Protein AF-A0A354IEV2-F1 (afdb_monomer_lite)

Secondary structure (DSSP, 8-state):
--EEEEEEETTEEEEEEESS-HHHHHHHHHHHHHHHHHHHTTT--HHHHHHHHHHHHHHHHHHHHHHHHHHHHHHHHHHHHHHHHHHHHHHHHHHHHHHHHHHHHHHHHHHHHHHHHHHHHHHHHHHHHHHHHHHHHHHHHHHHHHHHHHHHHHHHHHHHHHHHHHHHHHHHHHHHHHHHHHHHHHHHHHHHHHHHHHHHHHHHHHHHHHHHHHHHHHHHHHHHHHHHHHHHHS--

Sequence (236 aa):
MKNRVEVVIAGNRFTMTGEQDEEYMTKIAALVDNRVSKIRENGVNMLQAITLTACDMADNYVQAVQGAENLRTQISGYLSENKDLTQELADAREEIESLENNAASRADEIAQLDRFKDRISELEAQVEAGEKSKERITELEGRLGETQKRLQSAQGEAEARTRRVSELEQQLGQADARHRSDLEQAERTEREVRELRERVADNEKMGRRIEELEKELASTERQLNEVRSRLSRLLK

Radius of gyration: 89.44 Å; chains: 1; bounding box: 145×38×246 Å

Foldseek 3Di:
DWDWEWEAALNDIDIDTGPDDRVVVNVVRVVRRVQLVVQCVVVDDSVVSNVVSVVVVVVVVVVVVVVVVVVVVVVVVVVVVVVVVVVVVVVVVVVVVVVVVVVVVVVVVVVVVVVVVVVVVVVVVVVVVVVVVVVVVVVVVVVVVVVVVVVVVVVVVVVVVVVVVVVVVVVVVVVVVVVVVVVVVVVVVVVVVVVVVVVVVVVVVVVVVVVVVVVVVVVVVVVVVVVVVVVVVVPD

Structure (mmCIF, N/CA/C/O backbone):
data_AF-A0A354IEV2-F1
#
_entry.id   AF-A0A354IEV2-F1
#
loop_
_atom_site.group_PDB
_atom_site.id
_atom_site.type_symbol
_atom_site.label_atom_id
_atom_site.label_alt_id
_atom_site.label_comp_id
_atom_site.label_asym_id
_atom_site.label_entity_id
_atom_site.label_seq_id
_atom_site.pdbx_PDB_ins_code
_atom_site.Cartn_x
_atom_site.Cartn_y
_atom_site.Cartn_z
_atom_site.occupancy
_atom_site.B_iso_or_equiv
_atom_site.auth_seq_id
_atom_site.auth_comp_id
_atom_site.auth_asym_id
_atom_site.auth_atom_id
_atom_site.pdbx_PDB_model_num
ATOM 1 N N . MET A 1 1 ? -51.128 15.285 60.163 1.00 63.22 1 MET A N 1
ATOM 2 C CA . MET A 1 1 ? -52.153 14.978 61.188 1.00 63.22 1 MET A CA 1
ATOM 3 C C . MET A 1 1 ? -51.801 13.631 61.790 1.00 63.22 1 MET A C 1
ATOM 5 O O . MET A 1 1 ? -51.377 12.773 61.032 1.00 63.22 1 MET A O 1
ATOM 9 N N . LYS A 1 2 ? -51.916 13.458 63.112 1.00 74.88 2 LYS A N 1
ATOM 10 C CA . LYS A 1 2 ? -51.710 12.144 63.736 1.00 74.88 2 LYS A CA 1
ATOM 11 C C . LYS A 1 2 ? -53.021 11.366 63.699 1.00 74.88 2 LYS A C 1
ATOM 13 O O . LYS A 1 2 ? -54.023 11.847 64.227 1.00 74.88 2 LYS A O 1
ATOM 18 N N . ASN A 1 3 ? -52.996 10.191 63.092 1.00 86.31 3 ASN A N 1
ATOM 19 C CA . ASN A 1 3 ? -54.094 9.241 63.107 1.00 86.31 3 ASN A CA 1
ATOM 20 C C . ASN A 1 3 ? -54.262 8.685 64.522 1.00 86.31 3 ASN A C 1
ATOM 22 O O . ASN A 1 3 ? -53.283 8.508 65.252 1.00 86.31 3 ASN A O 1
ATOM 26 N N . ARG A 1 4 ? -55.512 8.446 64.923 1.00 90.56 4 ARG A N 1
ATOM 27 C CA . ARG A 1 4 ? -55.877 7.830 66.203 1.00 90.56 4 ARG A CA 1
ATOM 28 C C . ARG A 1 4 ? -56.689 6.587 65.892 1.00 90.56 4 ARG A C 1
ATOM 30 O O . ARG A 1 4 ? -57.732 6.709 65.263 1.00 90.56 4 ARG A O 1
ATOM 37 N N . VAL A 1 5 ? -56.211 5.430 66.325 1.00 93.19 5 VAL A N 1
ATOM 38 C CA . VAL A 1 5 ? -56.831 4.138 66.013 1.00 93.19 5 VAL A CA 1
ATOM 39 C C . VAL A 1 5 ? -56.981 3.342 67.296 1.00 93.19 5 VAL A C 1
ATOM 41 O O . VAL A 1 5 ? -56.041 3.238 68.087 1.00 93.19 5 VAL A O 1
ATOM 44 N N . GLU A 1 6 ? -58.177 2.812 67.525 1.00 93.44 6 GLU A N 1
ATOM 45 C CA . GLU A 1 6 ? -58.435 1.895 68.629 1.00 93.44 6 GLU A CA 1
ATOM 46 C C . GLU A 1 6 ? -58.088 0.470 68.208 1.00 93.44 6 GLU A C 1
ATOM 48 O O . GLU A 1 6 ? -58.566 -0.028 67.194 1.00 93.44 6 GLU A O 1
ATOM 53 N N . VAL A 1 7 ? -57.258 -0.194 69.004 1.00 93.50 7 VAL A N 1
ATOM 54 C CA . VAL A 1 7 ? -56.788 -1.555 68.747 1.00 93.50 7 VAL A CA 1
ATOM 55 C C . VAL A 1 7 ? -56.940 -2.409 69.997 1.00 93.50 7 VAL A C 1
ATOM 57 O O . VAL A 1 7 ? -56.972 -1.900 71.119 1.00 93.50 7 VAL A O 1
ATOM 60 N N . VAL A 1 8 ? -57.017 -3.725 69.817 1.00 91.44 8 VAL A N 1
ATOM 61 C CA . VAL A 1 8 ? -57.049 -4.692 70.919 1.00 91.44 8 VAL A CA 1
ATOM 62 C C . VAL A 1 8 ? -55.740 -5.468 70.912 1.00 91.44 8 VAL A C 1
ATOM 64 O O . VAL A 1 8 ? -55.392 -6.065 69.899 1.00 91.44 8 VAL A O 1
ATOM 67 N N . ILE A 1 9 ? -55.020 -5.454 72.034 1.00 91.81 9 ILE A N 1
ATOM 68 C CA . ILE A 1 9 ? -53.779 -6.211 72.214 1.00 91.81 9 ILE A CA 1
ATOM 69 C C . ILE A 1 9 ? -53.887 -7.014 73.505 1.00 91.81 9 ILE A C 1
ATOM 71 O O . ILE A 1 9 ? -54.100 -6.477 74.594 1.00 91.81 9 ILE A O 1
ATOM 75 N N . ALA A 1 10 ? -53.754 -8.325 73.365 1.00 87.88 10 ALA A N 1
ATOM 76 C CA . ALA A 1 10 ? -53.824 -9.332 74.404 1.00 87.88 10 ALA A CA 1
ATOM 77 C C . ALA A 1 10 ? -55.066 -9.189 75.304 1.00 87.88 10 ALA A C 1
ATOM 79 O O . ALA A 1 10 ? -54.991 -9.354 76.521 1.00 87.88 10 ALA A O 1
ATOM 80 N N . GLY A 1 11 ? -56.208 -8.874 74.682 1.00 86.12 11 GLY A N 1
ATOM 81 C CA . GLY A 1 11 ? -57.510 -8.700 75.334 1.00 86.12 11 GLY A CA 1
ATOM 82 C C . GLY A 1 11 ? -57.793 -7.297 75.884 1.00 86.12 11 GLY A C 1
ATOM 83 O O . GLY A 1 11 ? -58.914 -7.042 76.315 1.00 86.12 11 GLY A O 1
ATOM 84 N N . ASN A 1 12 ? -56.829 -6.372 75.834 1.00 89.94 12 ASN A N 1
ATOM 85 C CA . ASN A 1 12 ? -56.989 -5.001 76.324 1.00 89.94 12 ASN A CA 1
ATOM 86 C C . ASN A 1 12 ? -57.121 -4.007 75.163 1.00 89.94 12 ASN A C 1
ATOM 88 O O . ASN A 1 12 ? -56.420 -4.127 74.159 1.00 89.94 12 ASN A O 1
ATOM 92 N N . ARG A 1 13 ? -58.005 -3.010 75.304 1.00 92.94 13 ARG A N 1
ATOM 93 C CA . ARG A 1 13 ? -58.150 -1.922 74.323 1.00 92.94 13 ARG A CA 1
ATOM 94 C C . ARG A 1 13 ? -57.091 -0.849 74.550 1.00 92.94 13 ARG A C 1
ATOM 96 O O . ARG A 1 13 ? -56.925 -0.371 75.670 1.00 92.94 13 ARG A O 1
ATOM 103 N N . PHE A 1 14 ? -56.443 -0.435 73.471 1.00 92.75 14 PHE A N 1
ATOM 104 C CA . PHE A 1 14 ? -55.478 0.655 73.436 1.00 92.75 14 PHE A CA 1
ATOM 105 C C . PHE A 1 14 ? -55.845 1.641 72.331 1.00 92.75 14 PHE A C 1
ATOM 107 O O . PHE A 1 14 ? -56.382 1.257 71.296 1.00 92.75 14 PHE A O 1
ATOM 114 N N . THR A 1 15 ? -55.505 2.913 72.525 1.00 93.38 15 THR A N 1
ATOM 115 C CA . THR A 1 15 ? -55.557 3.917 71.458 1.00 93.38 15 THR A CA 1
ATOM 116 C C . THR A 1 15 ? -54.136 4.181 70.979 1.00 93.38 15 THR A C 1
ATOM 118 O O . THR A 1 15 ? -53.338 4.775 71.705 1.00 93.38 15 THR A O 1
ATOM 121 N N . MET A 1 16 ? -53.812 3.749 69.762 1.00 91.19 16 MET A N 1
ATOM 122 C CA . MET A 1 16 ? -52.548 4.076 69.108 1.00 91.19 16 MET A CA 1
ATOM 123 C C . MET A 1 16 ? -52.659 5.428 68.408 1.00 91.19 16 MET A C 1
ATOM 125 O O . MET A 1 16 ? -53.678 5.746 67.793 1.00 91.19 16 MET A O 1
ATOM 129 N N . THR A 1 17 ? -51.600 6.233 68.506 1.00 92.19 17 THR A N 1
ATOM 130 C CA . THR A 1 17 ? -51.512 7.526 67.822 1.00 92.19 17 THR A CA 1
ATOM 131 C C . THR A 1 17 ? -50.217 7.617 67.031 1.00 92.19 17 THR A C 1
ATOM 133 O O . THR A 1 17 ? -49.145 7.492 67.623 1.00 92.19 17 THR A O 1
ATOM 136 N N . GLY A 1 18 ? -50.302 7.876 65.729 1.00 89.56 18 GLY A N 1
ATOM 137 C CA . GLY A 1 18 ? -49.148 7.844 64.829 1.00 89.56 18 GLY A CA 1
ATOM 138 C C . GLY A 1 18 ? -49.380 8.637 63.550 1.00 89.56 18 GLY A C 1
ATOM 139 O O . GLY A 1 18 ? -50.458 9.182 63.338 1.00 89.56 18 GLY A O 1
ATOM 140 N N . GLU A 1 19 ? -48.351 8.754 62.717 1.00 91.81 19 GLU A N 1
ATOM 141 C CA . GLU A 1 19 ? -48.452 9.421 61.406 1.00 91.81 19 GLU A CA 1
ATOM 142 C C . GLU A 1 19 ? -48.838 8.446 60.290 1.00 91.81 19 GLU A C 1
ATOM 144 O O . GLU A 1 19 ? -49.266 8.863 59.218 1.00 91.81 19 GLU A O 1
ATOM 149 N N . GLN A 1 20 ? -48.707 7.149 60.560 1.00 91.75 20 GLN A N 1
ATOM 150 C CA . GLN A 1 20 ? -49.051 6.064 59.656 1.00 91.75 20 GLN A CA 1
ATOM 151 C C . GLN A 1 20 ? -50.565 5.891 59.561 1.00 91.75 20 GLN A C 1
ATOM 153 O O . GLN A 1 20 ? -51.306 6.277 60.469 1.00 91.75 20 GLN A O 1
ATOM 158 N N . ASP A 1 21 ? -51.023 5.312 58.458 1.00 92.38 21 ASP A N 1
ATOM 159 C CA . ASP A 1 21 ? -52.435 5.019 58.236 1.00 92.38 21 ASP A CA 1
ATOM 160 C C . ASP A 1 21 ? -52.995 3.967 59.209 1.00 92.38 21 ASP A C 1
ATOM 162 O O . ASP A 1 21 ? -52.281 3.291 59.959 1.00 92.38 21 ASP A O 1
ATOM 166 N N . GLU A 1 22 ? -54.323 3.880 59.229 1.00 90.94 22 GLU A N 1
ATOM 167 C CA . GLU A 1 22 ? -55.046 2.968 60.107 1.00 90.94 22 GLU A CA 1
ATOM 168 C C . GLU A 1 22 ? -54.761 1.498 59.793 1.00 90.94 22 GLU A C 1
ATOM 170 O O . GLU A 1 22 ? -54.643 0.696 60.721 1.00 90.94 22 GLU A O 1
ATOM 175 N N . GLU A 1 23 ? -54.577 1.146 58.519 1.00 92.75 23 GLU A N 1
ATOM 176 C CA . GLU A 1 23 ? -54.289 -0.224 58.092 1.00 92.75 23 GLU A CA 1
ATOM 177 C C . GLU A 1 23 ? -52.944 -0.704 58.651 1.00 92.75 23 GLU A C 1
ATOM 179 O O . GLU A 1 23 ? -52.866 -1.760 59.284 1.00 92.75 23 GLU A O 1
ATOM 184 N N . TYR A 1 24 ? -51.892 0.102 58.502 1.00 93.94 24 TYR A N 1
ATOM 185 C CA . TYR A 1 24 ? -50.571 -0.160 59.054 1.00 93.94 24 TYR A CA 1
ATOM 186 C C . TYR A 1 24 ? -50.612 -0.255 60.579 1.00 93.94 24 TYR A C 1
ATOM 188 O O . TYR A 1 24 ? -50.098 -1.218 61.152 1.00 93.94 24 TYR A O 1
ATOM 196 N N . MET A 1 25 ? -51.234 0.714 61.258 1.00 92.44 25 MET A N 1
ATOM 197 C CA . MET A 1 25 ? -51.288 0.712 62.724 1.00 92.44 25 MET A CA 1
ATOM 198 C C . MET A 1 25 ? -52.072 -0.490 63.269 1.00 92.44 25 MET A C 1
ATOM 200 O O . MET A 1 25 ? -51.627 -1.126 64.228 1.00 92.44 25 MET A O 1
ATOM 204 N N . THR A 1 26 ? -53.173 -0.867 62.615 1.00 93.12 26 THR A N 1
ATOM 205 C CA . THR A 1 26 ? -53.954 -2.069 62.949 1.00 93.12 26 THR A CA 1
ATOM 206 C C . THR A 1 26 ? -53.141 -3.339 62.715 1.00 93.12 26 THR A C 1
ATOM 208 O O . THR A 1 26 ? -53.136 -4.240 63.555 1.00 93.12 26 THR A O 1
ATOM 211 N N . LYS A 1 27 ? -52.382 -3.403 61.616 1.00 94.94 27 LYS A N 1
ATOM 212 C CA . LYS A 1 27 ? -51.494 -4.528 61.300 1.00 94.94 27 LYS A CA 1
ATOM 213 C C . LYS A 1 27 ? -50.386 -4.702 62.339 1.00 94.94 27 LYS A C 1
ATOM 215 O O . LYS A 1 27 ? -50.102 -5.831 62.733 1.00 94.94 27 LYS A O 1
ATOM 220 N N . ILE A 1 28 ? -49.782 -3.611 62.815 1.00 93.19 28 ILE A N 1
ATOM 221 C CA . ILE A 1 28 ? -48.776 -3.658 63.886 1.00 93.19 28 ILE A CA 1
ATOM 222 C C . ILE A 1 28 ? -49.399 -4.141 65.197 1.00 93.19 28 ILE A C 1
ATOM 224 O O . ILE A 1 28 ? -48.835 -5.020 65.848 1.00 93.19 28 ILE A O 1
ATOM 228 N N . ALA A 1 29 ? -50.576 -3.633 65.568 1.00 93.38 29 ALA A N 1
ATOM 229 C CA . ALA A 1 29 ? -51.269 -4.095 66.766 1.00 93.38 29 ALA A CA 1
ATOM 230 C C . ALA A 1 29 ? -51.609 -5.592 66.692 1.00 93.38 29 ALA A C 1
ATOM 232 O O . ALA A 1 29 ? -51.336 -6.330 67.637 1.00 93.38 29 ALA A O 1
ATOM 233 N N . ALA A 1 30 ? -52.112 -6.056 65.545 1.00 94.31 30 ALA A N 1
ATOM 234 C CA . ALA A 1 30 ? -52.393 -7.467 65.299 1.00 94.31 30 ALA A CA 1
ATOM 235 C C . ALA A 1 30 ? -51.122 -8.334 65.332 1.00 94.31 30 ALA A C 1
ATOM 237 O O . ALA A 1 30 ? -51.163 -9.468 65.808 1.00 94.31 30 ALA A O 1
ATOM 238 N N . LEU A 1 31 ? -49.980 -7.829 64.851 1.00 94.38 31 LEU A N 1
ATOM 239 C CA . LEU A 1 31 ? -48.698 -8.532 64.934 1.00 94.38 31 LEU A CA 1
ATOM 240 C C . LEU A 1 31 ? -48.291 -8.764 66.395 1.00 94.38 31 LEU A C 1
ATOM 242 O O . LEU A 1 31 ? -47.950 -9.891 66.759 1.00 94.38 31 LEU A O 1
ATOM 246 N N . VAL A 1 32 ? -48.358 -7.717 67.224 1.00 94.25 32 VAL A N 1
ATOM 247 C CA . VAL A 1 32 ? -48.035 -7.794 68.657 1.00 94.25 32 VAL A CA 1
ATOM 248 C C . VAL A 1 32 ? -49.009 -8.728 69.374 1.00 94.25 32 VAL A C 1
ATOM 250 O O . VAL A 1 32 ? -48.573 -9.615 70.104 1.00 94.25 32 VAL A O 1
ATOM 253 N N . ASP A 1 33 ? -50.314 -8.587 69.129 1.00 94.56 33 ASP A N 1
ATOM 254 C CA . ASP A 1 33 ? -51.358 -9.423 69.733 1.00 94.56 33 ASP A CA 1
ATOM 255 C C . ASP A 1 33 ? -51.163 -10.918 69.437 1.00 94.56 33 ASP A C 1
ATOM 257 O O . ASP A 1 33 ? -51.174 -11.749 70.351 1.00 94.56 33 ASP A O 1
ATOM 261 N N . ASN A 1 34 ? -50.887 -11.259 68.174 1.00 94.44 34 ASN A N 1
ATOM 262 C CA . ASN A 1 34 ? -50.599 -12.633 67.767 1.00 94.44 34 ASN A CA 1
ATOM 263 C C . ASN A 1 34 ? -49.343 -13.186 68.453 1.00 94.44 34 ASN A C 1
ATOM 265 O O . ASN A 1 34 ? -49.319 -14.349 68.854 1.00 94.44 34 ASN A O 1
ATOM 269 N N . ARG A 1 35 ? -48.287 -12.375 68.590 1.00 93.69 35 ARG A N 1
ATOM 270 C CA . ARG A 1 35 ? -47.021 -12.799 69.208 1.00 93.69 35 ARG A CA 1
ATOM 271 C C . ARG A 1 35 ? -47.190 -13.045 70.712 1.00 93.69 35 ARG A C 1
ATOM 273 O O . ARG A 1 35 ? -46.788 -14.101 71.199 1.00 93.69 35 ARG A O 1
ATOM 280 N N . VAL A 1 36 ? -47.869 -12.131 71.414 1.00 94.50 36 VAL A N 1
ATOM 281 C CA . VAL A 1 36 ? -48.192 -12.278 72.844 1.00 94.50 36 VAL A CA 1
ATOM 282 C C . VAL A 1 36 ? -49.073 -13.504 73.073 1.00 94.50 36 VAL A C 1
ATOM 284 O O . VAL A 1 36 ? -48.809 -14.284 73.988 1.00 94.50 36 VAL A O 1
ATOM 287 N N . SER A 1 37 ? -50.097 -13.706 72.237 1.00 92.62 37 SER A N 1
ATOM 288 C CA . SER A 1 37 ? -51.009 -14.847 72.356 1.00 92.62 37 SER A CA 1
ATOM 289 C C . SER A 1 37 ? -50.289 -16.184 72.152 1.00 92.62 37 SER A C 1
ATOM 291 O O . SER A 1 37 ? -50.433 -17.064 72.997 1.00 92.62 37 SER A O 1
ATOM 293 N N . LYS A 1 38 ? -49.423 -16.300 71.133 1.00 93.12 38 LYS A N 1
ATOM 294 C CA . LYS A 1 38 ? -48.593 -17.498 70.896 1.00 93.12 38 LYS A CA 1
ATOM 295 C C . LYS A 1 38 ? -47.644 -17.811 72.048 1.00 93.12 38 LYS A C 1
ATOM 297 O O . LYS A 1 38 ? -47.481 -18.964 72.424 1.00 93.12 38 LYS A O 1
ATOM 302 N N . ILE A 1 39 ? -46.999 -16.799 72.628 1.00 93.69 39 ILE A N 1
ATOM 303 C CA . ILE A 1 39 ? -46.101 -17.028 73.767 1.00 93.69 39 ILE A CA 1
ATOM 304 C C . ILE A 1 39 ? -46.900 -17.502 74.988 1.00 93.69 39 ILE A C 1
ATOM 306 O O . ILE A 1 39 ? -46.456 -18.408 75.694 1.00 93.69 39 ILE A O 1
ATOM 310 N N . ARG A 1 40 ? -48.097 -16.944 75.204 1.00 91.81 40 ARG A N 1
ATOM 311 C CA . ARG A 1 40 ? -48.991 -17.294 76.317 1.00 91.81 40 ARG A CA 1
ATOM 312 C C . ARG A 1 40 ? -49.529 -18.728 76.244 1.00 91.81 40 ARG A C 1
ATOM 314 O O . ARG A 1 40 ? -49.798 -19.307 77.294 1.00 91.81 40 ARG A O 1
ATOM 321 N N . GLU A 1 41 ? -49.631 -19.326 75.055 1.00 91.81 41 GLU A N 1
ATOM 322 C CA . GLU A 1 41 ? -49.981 -20.750 74.883 1.00 91.81 41 GLU A CA 1
ATOM 323 C C . GLU A 1 41 ? -49.001 -21.692 75.607 1.00 91.81 41 GLU A C 1
ATOM 325 O O . GLU A 1 41 ? -49.392 -22.778 76.026 1.00 91.81 41 GLU A O 1
ATOM 330 N N . ASN A 1 42 ? -47.766 -21.247 75.867 1.00 89.94 42 ASN A N 1
ATOM 331 C CA . ASN A 1 42 ? -46.767 -22.005 76.629 1.00 89.94 42 ASN A CA 1
ATOM 332 C C . ASN A 1 42 ? -46.957 -21.933 78.160 1.00 89.94 42 ASN A C 1
ATOM 334 O O . ASN A 1 42 ? -46.077 -22.351 78.910 1.00 89.94 42 ASN A O 1
ATOM 338 N N . GLY A 1 43 ? -48.071 -21.374 78.647 1.00 88.06 43 GLY A N 1
ATOM 339 C CA . GLY A 1 43 ? -48.409 -21.335 80.076 1.00 88.06 43 GLY A CA 1
ATOM 340 C C . GLY A 1 43 ? -47.668 -20.271 80.898 1.00 88.06 43 GLY A C 1
ATOM 341 O O . GLY A 1 43 ? -47.758 -20.277 82.125 1.00 88.06 43 GLY A O 1
ATOM 342 N N . VAL A 1 44 ? -46.950 -19.346 80.253 1.00 92.44 44 VAL A N 1
ATOM 343 C CA . VAL A 1 44 ? -46.316 -18.196 80.921 1.00 92.44 44 VAL A CA 1
ATOM 344 C C . VAL A 1 44 ? -47.338 -17.128 81.303 1.00 92.44 44 VAL A C 1
ATOM 346 O O . VAL A 1 44 ? -48.358 -16.936 80.636 1.00 92.44 44 VAL A O 1
ATOM 349 N N . ASN A 1 45 ? -47.056 -16.396 82.384 1.00 93.31 45 ASN A N 1
ATOM 350 C CA . ASN A 1 45 ? -47.937 -15.314 82.815 1.00 93.31 45 ASN A CA 1
ATOM 351 C C . ASN A 1 45 ? -47.895 -14.122 81.837 1.00 93.31 45 ASN A C 1
ATOM 353 O O . ASN A 1 45 ? -46.981 -13.982 81.026 1.00 93.31 45 ASN A O 1
ATOM 357 N N . MET A 1 46 ? -48.894 -13.240 81.922 1.00 90.88 46 MET A N 1
ATOM 358 C CA . MET A 1 46 ? -49.058 -12.120 80.986 1.00 90.88 46 MET A CA 1
ATOM 359 C C . MET A 1 46 ? -47.839 -11.186 80.932 1.00 90.88 46 MET A C 1
ATOM 361 O O . MET A 1 46 ? -47.441 -10.759 79.850 1.00 90.88 46 MET A O 1
ATOM 365 N N . LEU A 1 47 ? -47.227 -10.888 82.083 1.00 91.75 47 LEU A N 1
ATOM 366 C CA . LEU A 1 47 ? -46.042 -10.033 82.147 1.00 91.75 47 LEU A CA 1
ATOM 367 C C . LEU A 1 47 ? -44.862 -10.689 81.419 1.00 91.75 47 LEU A C 1
ATOM 369 O O . LEU A 1 47 ? -44.245 -10.058 80.568 1.00 91.75 47 LEU A O 1
ATOM 373 N N . GLN A 1 48 ? -44.606 -11.971 81.688 1.00 92.94 48 GLN A N 1
ATOM 374 C CA . GLN A 1 48 ? -43.578 -12.758 81.005 1.00 92.94 48 GLN A CA 1
ATOM 375 C C . GLN A 1 48 ? -43.839 -12.849 79.497 1.00 92.94 48 GLN A C 1
ATOM 377 O O . GLN A 1 48 ? -42.906 -12.696 78.715 1.00 92.94 48 GLN A O 1
ATOM 382 N N . ALA A 1 49 ? -45.094 -13.041 79.075 1.00 93.19 49 ALA A N 1
ATOM 383 C CA . ALA A 1 49 ? -45.457 -13.108 77.662 1.00 93.19 49 ALA A CA 1
ATOM 384 C C . ALA A 1 49 ? -45.188 -11.785 76.925 1.00 93.19 49 ALA A C 1
ATOM 386 O O . ALA A 1 49 ? -44.637 -11.795 75.823 1.00 93.19 49 ALA A O 1
ATOM 387 N N . ILE A 1 50 ? -45.514 -10.645 77.545 1.00 92.12 50 ILE A N 1
ATOM 388 C CA . ILE A 1 50 ? -45.201 -9.315 77.002 1.00 92.12 50 ILE A CA 1
ATOM 389 C C . ILE A 1 50 ? -43.684 -9.097 76.950 1.00 92.12 50 ILE A C 1
ATOM 391 O O . ILE A 1 50 ? -43.177 -8.658 75.921 1.00 92.12 50 ILE A O 1
ATOM 395 N N . THR A 1 51 ? -42.945 -9.425 78.017 1.00 94.38 51 THR A N 1
ATOM 396 C CA . THR A 1 51 ? -41.481 -9.263 78.049 1.00 94.38 51 THR A CA 1
ATOM 397 C C . THR A 1 51 ? -40.794 -10.112 76.981 1.00 94.38 51 THR A C 1
ATOM 399 O O . THR A 1 51 ? -39.957 -9.597 76.247 1.00 94.38 51 THR A O 1
ATOM 402 N N . LEU A 1 52 ? -41.184 -11.380 76.829 1.00 93.81 52 LEU A N 1
ATOM 403 C CA . LEU A 1 52 ? -40.648 -12.260 75.787 1.00 93.81 52 LEU A CA 1
ATOM 404 C C . LEU A 1 52 ? -41.020 -11.778 74.381 1.00 93.81 52 LEU A C 1
ATOM 406 O O . LEU A 1 52 ? -40.182 -11.833 73.486 1.00 93.81 52 LEU A O 1
ATOM 410 N N . THR A 1 53 ? -42.233 -11.248 74.193 1.00 94.75 53 THR A N 1
ATOM 411 C CA . THR A 1 53 ? -42.633 -10.627 72.921 1.00 94.75 53 THR A CA 1
ATOM 412 C C . THR A 1 53 ? -41.757 -9.421 72.599 1.00 94.75 53 THR A C 1
ATOM 414 O O . THR A 1 53 ? -41.296 -9.284 71.471 1.00 94.75 53 THR A O 1
ATOM 417 N N . ALA A 1 54 ? -41.490 -8.559 73.582 1.00 95.06 54 ALA A N 1
ATOM 418 C CA . ALA A 1 54 ? -40.615 -7.407 73.400 1.00 95.06 54 ALA A CA 1
ATOM 419 C C . ALA A 1 54 ? -39.180 -7.834 73.047 1.00 95.06 54 ALA A C 1
ATOM 421 O O . ALA A 1 54 ? -38.586 -7.256 72.140 1.00 95.06 54 ALA A O 1
ATOM 422 N N . CYS A 1 55 ? -38.643 -8.866 73.710 1.00 95.12 55 CYS A N 1
ATOM 423 C CA . CYS A 1 55 ? -37.327 -9.427 73.392 1.00 95.12 55 CYS A CA 1
ATOM 424 C C . CYS A 1 55 ? -37.267 -9.999 71.969 1.00 95.12 55 CYS A C 1
ATOM 426 O O . CYS A 1 55 ? -36.329 -9.702 71.239 1.00 95.12 55 CYS A O 1
ATOM 428 N N . ASP A 1 56 ? -38.272 -10.771 71.557 1.00 94.38 56 ASP A N 1
ATOM 429 C CA . ASP A 1 56 ? -38.346 -11.345 70.210 1.00 94.38 56 ASP A CA 1
ATOM 430 C C . ASP A 1 56 ? -38.503 -10.262 69.126 1.00 94.38 56 ASP A C 1
ATOM 432 O O . ASP A 1 56 ? -37.847 -10.313 68.088 1.00 94.38 56 ASP A O 1
ATOM 436 N N . MET A 1 57 ? -39.312 -9.226 69.361 1.00 93.94 57 MET A N 1
ATOM 437 C CA . MET A 1 57 ? -39.413 -8.094 68.434 1.00 93.94 57 MET A CA 1
ATOM 438 C C . MET A 1 57 ? -38.107 -7.296 68.345 1.00 93.94 57 MET A C 1
ATOM 440 O O . MET A 1 57 ? -37.746 -6.850 67.256 1.00 93.94 57 MET A O 1
ATOM 444 N N . ALA A 1 58 ? -37.392 -7.131 69.462 1.00 96.06 58 ALA A N 1
ATOM 445 C CA . ALA A 1 58 ? -36.081 -6.491 69.476 1.00 96.06 58 ALA A CA 1
ATOM 446 C C . ALA A 1 58 ? -35.035 -7.319 68.712 1.00 96.06 58 ALA A C 1
ATOM 448 O O . ALA A 1 58 ? -34.283 -6.750 67.927 1.00 96.06 58 ALA A O 1
ATOM 449 N N . ASP A 1 59 ? -35.022 -8.644 68.878 1.00 96.44 59 ASP A N 1
ATOM 450 C CA . ASP A 1 59 ? -34.136 -9.544 68.129 1.00 96.44 59 ASP A CA 1
ATOM 451 C C . ASP A 1 59 ? -34.416 -9.483 66.619 1.00 96.44 59 ASP A C 1
ATOM 453 O O . ASP A 1 59 ? -33.511 -9.221 65.828 1.00 96.44 59 ASP A O 1
ATOM 457 N N . ASN A 1 60 ? -35.689 -9.581 66.214 1.00 95.56 60 ASN A N 1
ATOM 458 C CA . ASN A 1 60 ? -36.093 -9.430 64.811 1.00 95.56 60 ASN A CA 1
ATOM 459 C C . ASN A 1 60 ? -35.672 -8.068 64.229 1.00 95.56 60 ASN A C 1
ATOM 461 O O . ASN A 1 60 ? -35.232 -7.994 63.081 1.00 95.56 60 ASN A O 1
ATOM 465 N N . TYR A 1 61 ? -35.785 -6.989 65.011 1.00 96.44 61 TYR A N 1
ATOM 466 C CA . TYR A 1 61 ? -35.323 -5.663 64.602 1.00 96.44 61 TYR A CA 1
ATOM 467 C C . TYR A 1 61 ? -33.803 -5.627 64.407 1.00 96.44 61 TYR A C 1
ATOM 469 O O . TYR A 1 61 ? -33.336 -5.149 63.375 1.00 96.44 61 TYR A O 1
ATOM 477 N N . VAL A 1 62 ? -33.028 -6.163 65.355 1.00 96.81 62 VAL A N 1
ATOM 478 C CA . VAL A 1 62 ? -31.560 -6.214 65.259 1.00 96.81 62 VAL A CA 1
ATOM 479 C C . VAL A 1 62 ? -31.121 -7.024 64.037 1.00 96.81 62 VAL A C 1
ATOM 481 O O . VAL A 1 62 ? -30.285 -6.551 63.267 1.00 96.81 62 VAL A O 1
ATOM 484 N N . GLN A 1 63 ? -31.726 -8.191 63.799 1.00 97.62 63 GLN A N 1
ATOM 485 C CA . GLN A 1 63 ? -31.437 -9.017 62.623 1.00 97.62 63 GLN A CA 1
ATOM 486 C C . GLN A 1 63 ? -31.780 -8.297 61.313 1.00 97.62 63 GLN A C 1
ATOM 488 O O . GLN A 1 63 ? -30.987 -8.322 60.371 1.00 97.62 63 GLN A O 1
ATOM 493 N N . ALA A 1 64 ? -32.927 -7.614 61.249 1.00 96.88 64 ALA A N 1
ATOM 494 C CA . ALA A 1 64 ? -33.329 -6.852 60.069 1.00 96.88 64 ALA A CA 1
ATOM 495 C C . ALA A 1 64 ? -32.372 -5.683 59.783 1.00 96.88 64 ALA A C 1
ATOM 497 O O . ALA A 1 64 ? -31.978 -5.485 58.633 1.00 96.88 64 ALA A O 1
ATOM 498 N N . VAL A 1 65 ? -31.955 -4.942 60.816 1.00 97.44 65 VAL A N 1
ATOM 499 C CA . VAL A 1 65 ? -30.973 -3.853 60.687 1.00 97.44 65 VAL A CA 1
ATOM 500 C C . VAL A 1 65 ? -29.627 -4.391 60.209 1.00 97.44 65 VAL A C 1
ATOM 502 O O . VAL A 1 65 ? -29.035 -3.830 59.290 1.00 97.44 65 VAL A O 1
ATOM 505 N N . GLN A 1 66 ? -29.157 -5.505 60.772 1.00 97.31 66 GLN A N 1
ATOM 506 C CA . GLN A 1 66 ? -27.899 -6.118 60.354 1.00 97.31 66 GLN A CA 1
ATOM 507 C C . GLN A 1 66 ? -27.959 -6.623 58.905 1.00 97.31 66 GLN A C 1
ATOM 509 O O . GLN A 1 66 ? -27.017 -6.419 58.140 1.00 97.31 66 GLN A O 1
ATOM 514 N N . GLY A 1 67 ? -29.081 -7.223 58.497 1.00 97.44 67 GLY A N 1
ATOM 515 C CA . GLY A 1 67 ? -29.326 -7.600 57.105 1.00 97.44 67 GLY A CA 1
ATOM 516 C C . GLY A 1 67 ? -29.321 -6.394 56.162 1.00 97.44 67 GLY A C 1
ATOM 517 O O . GLY A 1 67 ? -28.700 -6.449 55.100 1.00 97.44 67 GLY A O 1
ATOM 518 N N . ALA A 1 68 ? -29.949 -5.288 56.566 1.00 97.25 68 ALA A N 1
ATOM 519 C CA . ALA A 1 68 ? -29.975 -4.052 55.792 1.00 97.25 68 ALA A CA 1
ATOM 520 C C . ALA A 1 68 ? -28.581 -3.420 55.648 1.00 97.25 68 ALA A C 1
ATOM 522 O O . ALA A 1 68 ? -28.216 -3.023 54.543 1.00 97.25 68 ALA A O 1
ATOM 523 N N . GLU A 1 69 ? -27.775 -3.371 56.714 1.00 97.62 69 GLU A N 1
ATOM 524 C CA . GLU A 1 69 ? -26.400 -2.859 56.634 1.00 97.62 69 GLU A CA 1
ATOM 525 C C . GLU A 1 69 ? -25.515 -3.740 55.749 1.00 97.62 69 GLU A C 1
ATOM 527 O O . GLU A 1 69 ? -24.791 -3.215 54.906 1.00 97.62 69 GLU A O 1
ATOM 532 N N . ASN A 1 70 ? -25.630 -5.068 55.847 1.00 97.75 70 ASN A N 1
ATOM 533 C CA . ASN A 1 70 ? -24.894 -5.982 54.970 1.00 97.75 70 ASN A CA 1
ATOM 534 C C . ASN A 1 70 ? -25.224 -5.735 53.489 1.00 97.75 70 ASN A C 1
ATOM 536 O O . ASN A 1 70 ? -24.320 -5.644 52.656 1.00 97.75 70 ASN A O 1
ATOM 540 N N . LEU A 1 71 ? -26.512 -5.584 53.160 1.00 98.00 71 LEU A N 1
ATOM 541 C CA . LEU A 1 71 ? -26.949 -5.243 51.805 1.00 98.00 71 LEU A CA 1
ATOM 542 C C . LEU A 1 71 ? -26.435 -3.866 51.378 1.00 98.00 71 LEU A C 1
ATOM 544 O O . LEU A 1 71 ? -25.976 -3.707 50.249 1.00 98.00 71 LEU A O 1
ATOM 548 N N . ARG A 1 72 ? -26.456 -2.876 52.275 1.00 97.75 72 ARG A N 1
ATOM 549 C CA . ARG A 1 72 ? -25.939 -1.530 52.003 1.00 97.75 72 ARG A CA 1
ATOM 550 C C . ARG A 1 72 ? -24.446 -1.560 51.676 1.00 97.75 72 ARG A C 1
ATOM 552 O O . ARG A 1 72 ? -24.026 -0.907 50.722 1.00 97.75 72 ARG A O 1
ATOM 559 N N . THR A 1 73 ? -23.657 -2.343 52.409 1.00 98.12 73 THR A N 1
ATOM 560 C CA . THR A 1 73 ? -22.231 -2.549 52.127 1.00 98.12 73 THR A CA 1
ATOM 561 C C . THR A 1 73 ? -22.016 -3.219 50.772 1.00 98.12 73 THR A C 1
ATOM 563 O O . THR A 1 73 ? -21.185 -2.746 50.001 1.00 98.12 73 THR A O 1
ATOM 566 N N . GLN A 1 74 ? -22.785 -4.261 50.438 1.00 98.19 74 GLN A N 1
ATOM 567 C CA . GLN A 1 74 ? -22.686 -4.926 49.131 1.00 98.19 74 GLN A CA 1
ATOM 568 C C . GLN A 1 74 ? -23.039 -3.984 47.977 1.00 98.19 74 GLN A C 1
ATOM 570 O O . GLN A 1 74 ? -22.282 -3.883 47.017 1.00 98.19 74 GLN A O 1
ATOM 575 N N . ILE A 1 75 ? -24.143 -3.239 48.093 1.00 98.19 75 ILE A N 1
ATOM 576 C CA . ILE A 1 75 ? -24.555 -2.247 47.092 1.00 98.19 75 ILE A CA 1
ATOM 577 C C . ILE A 1 75 ? -23.473 -1.180 46.919 1.00 98.19 75 ILE A C 1
ATOM 579 O O . ILE A 1 75 ? -23.142 -0.816 45.794 1.00 98.19 75 ILE A O 1
ATOM 583 N N . SER A 1 76 ? -22.889 -0.699 48.019 1.00 97.94 76 SER A N 1
ATOM 584 C CA . SER A 1 76 ? -21.775 0.247 47.955 1.00 97.94 76 SER A CA 1
ATOM 585 C C . SER A 1 76 ? -20.552 -0.345 47.248 1.00 97.94 76 SER A C 1
ATOM 587 O O . SER A 1 76 ? -19.891 0.375 46.504 1.00 97.94 76 SER A O 1
ATOM 589 N N . GLY A 1 77 ? -20.260 -1.632 47.463 1.00 98.50 77 GLY A N 1
ATOM 590 C CA . GLY A 1 77 ? -19.191 -2.352 46.770 1.00 98.50 77 GLY A CA 1
ATOM 591 C C . GLY A 1 77 ? -19.439 -2.428 45.265 1.00 98.50 77 GLY A C 1
ATOM 592 O O . GLY A 1 77 ? -18.609 -1.960 44.492 1.00 98.50 77 GLY A O 1
ATOM 593 N N . TYR A 1 78 ? -20.619 -2.899 44.854 1.00 98.12 78 TYR A N 1
ATOM 594 C CA . TYR A 1 78 ? -20.994 -2.979 43.439 1.00 98.12 78 TYR A CA 1
ATOM 595 C C . TYR A 1 78 ? -21.022 -1.614 42.749 1.00 98.12 78 TYR A C 1
ATOM 597 O O . TYR A 1 78 ? -20.658 -1.510 41.584 1.00 98.12 78 TYR A O 1
ATOM 605 N N . LEU A 1 79 ? -21.421 -0.551 43.452 1.00 98.25 79 LEU A N 1
ATOM 606 C CA . LEU A 1 79 ? -21.364 0.808 42.910 1.00 98.25 79 LEU A CA 1
ATOM 607 C C . LEU A 1 79 ? -19.929 1.292 42.688 1.00 98.25 79 LEU A C 1
ATOM 609 O O . LEU A 1 79 ? -19.702 2.052 41.750 1.00 98.25 79 LEU A O 1
ATOM 613 N N . SER A 1 80 ? -18.981 0.895 43.541 1.00 97.88 80 SER A N 1
ATOM 614 C CA . SER A 1 80 ? -17.563 1.209 43.335 1.00 97.88 80 SER A CA 1
ATOM 615 C C . SER A 1 80 ? -17.018 0.438 42.139 1.00 97.88 80 SER A C 1
ATOM 617 O O . SER A 1 80 ? -16.530 1.049 41.199 1.00 97.88 80 SER A O 1
ATOM 619 N N . GLU A 1 81 ? -17.214 -0.879 42.123 1.00 98.25 81 GLU A N 1
ATOM 620 C CA . GLU A 1 81 ? -16.749 -1.749 41.041 1.00 98.25 81 GLU A CA 1
ATOM 621 C C . GLU A 1 81 ? -17.337 -1.335 39.685 1.00 98.25 81 GLU A C 1
ATOM 623 O O . GLU A 1 81 ? -16.639 -1.297 38.680 1.00 98.25 81 GLU A O 1
ATOM 628 N N . ASN A 1 82 ? -18.611 -0.935 39.641 1.00 97.75 82 ASN A N 1
ATOM 629 C CA . ASN A 1 82 ? -19.232 -0.455 38.410 1.00 97.75 82 ASN A CA 1
ATOM 630 C C . ASN A 1 82 ? -18.615 0.859 37.903 1.00 97.75 82 ASN A C 1
ATOM 632 O O . ASN A 1 82 ? -18.508 1.051 36.691 1.00 97.75 82 ASN A O 1
ATOM 636 N N . LYS A 1 83 ? -18.197 1.756 38.806 1.00 98.06 83 LYS A N 1
ATOM 637 C CA . LYS A 1 83 ? -17.471 2.975 38.424 1.00 98.06 83 LYS A CA 1
ATOM 638 C C . LYS A 1 83 ? -16.094 2.641 37.869 1.00 98.06 83 LYS A C 1
ATOM 640 O O . LYS A 1 83 ? -15.747 3.178 36.822 1.00 98.06 83 LYS A O 1
ATOM 645 N N . ASP A 1 84 ? -15.372 1.741 38.529 1.00 98.25 84 ASP A N 1
ATOM 646 C CA . ASP A 1 84 ? -14.041 1.308 38.101 1.00 98.25 84 ASP A CA 1
ATOM 647 C C . ASP A 1 84 ? -14.118 0.658 36.708 1.00 98.25 84 ASP A C 1
ATOM 649 O O . ASP A 1 84 ? -13.445 1.098 35.780 1.00 98.25 84 ASP A O 1
ATOM 653 N N . LEU A 1 85 ? -15.061 -0.269 36.502 1.00 98.00 85 LEU A N 1
ATOM 654 C CA . LEU A 1 85 ? -15.318 -0.891 35.197 1.00 98.00 85 LEU A CA 1
ATOM 655 C C . LEU A 1 85 ? -15.744 0.115 34.120 1.00 98.00 85 LEU A C 1
ATOM 657 O O . LEU A 1 85 ? -15.407 -0.047 32.949 1.00 98.00 85 LEU A O 1
ATOM 661 N N . THR A 1 86 ? -16.505 1.150 34.484 1.00 98.06 86 THR A N 1
ATOM 662 C CA . THR A 1 86 ? -16.896 2.203 33.533 1.00 98.06 86 THR A CA 1
ATOM 663 C C . THR A 1 86 ? -15.686 3.019 33.089 1.00 98.06 86 THR A C 1
ATOM 665 O O . THR A 1 86 ? -15.603 3.375 31.913 1.00 98.06 86 THR A O 1
ATOM 668 N N . GLN A 1 87 ? -14.751 3.293 34.002 1.00 98.12 87 GLN A N 1
ATOM 669 C CA . GLN A 1 87 ? -13.504 3.977 33.677 1.00 98.12 87 GLN A CA 1
ATOM 670 C C . GLN A 1 87 ? 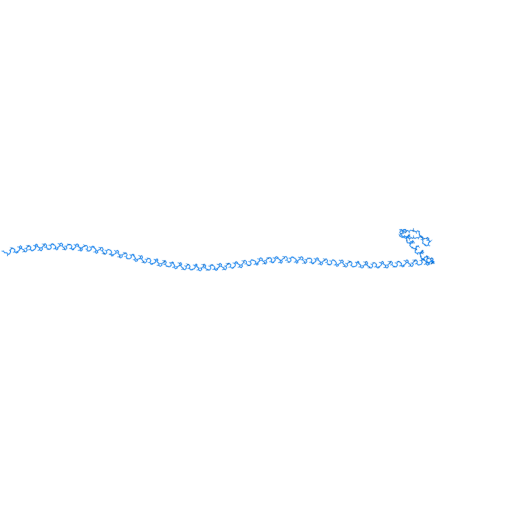-12.616 3.104 32.786 1.00 98.12 87 GLN A C 1
ATOM 672 O O . GLN A 1 87 ? -12.215 3.558 31.721 1.00 98.12 87 GLN A O 1
ATOM 677 N N . GLU A 1 88 ? -12.400 1.837 33.149 1.00 98.06 88 GLU A N 1
ATOM 678 C CA . GLU A 1 88 ? -11.619 0.89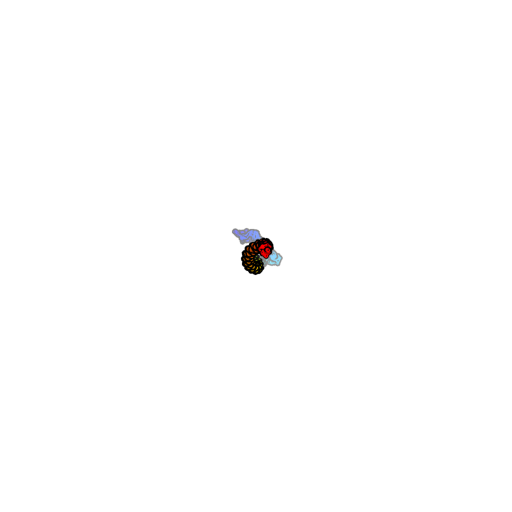6 32.332 1.00 98.06 88 GLU A CA 1
ATOM 679 C C . GLU A 1 88 ? -12.193 0.752 30.915 1.00 98.06 88 GLU A C 1
ATOM 681 O O . GLU A 1 88 ? -11.458 0.703 29.931 1.00 98.06 88 GLU A O 1
ATOM 686 N N . LEU A 1 89 ? -13.522 0.728 30.788 1.00 98.12 89 LEU A N 1
ATOM 687 C CA . LEU A 1 89 ? -14.193 0.659 29.494 1.00 98.12 89 LEU A CA 1
ATOM 688 C C . LEU A 1 89 ? -14.030 1.949 28.676 1.00 98.12 89 LEU A C 1
ATOM 690 O O . LEU A 1 89 ? -14.001 1.881 27.447 1.00 98.12 89 LEU A O 1
ATOM 694 N N . ALA A 1 90 ? -13.943 3.112 29.324 1.00 97.62 90 ALA A N 1
ATOM 695 C CA . ALA A 1 90 ? -13.642 4.371 28.650 1.00 97.62 90 ALA A CA 1
ATOM 696 C C . ALA A 1 90 ? -12.192 4.390 28.143 1.00 97.62 90 ALA A C 1
ATOM 698 O O . ALA A 1 90 ? -11.976 4.669 26.964 1.00 97.62 90 ALA A O 1
ATOM 699 N N . ASP A 1 91 ? -11.239 3.996 28.987 1.00 98.00 91 ASP A N 1
ATOM 700 C CA . ASP A 1 91 ? -9.816 3.940 28.644 1.00 98.00 91 ASP A CA 1
ATOM 701 C C . ASP A 1 91 ? -9.568 2.951 27.488 1.00 98.00 91 ASP A C 1
ATOM 703 O O . ASP A 1 91 ? -8.909 3.277 26.502 1.00 98.00 91 ASP A O 1
ATOM 707 N N . ALA A 1 92 ? -10.185 1.764 27.542 1.00 97.62 92 ALA A N 1
ATOM 708 C CA . ALA A 1 92 ? -10.089 0.768 26.475 1.00 97.62 92 ALA A CA 1
ATOM 709 C C . ALA A 1 92 ? -10.689 1.260 25.146 1.00 97.62 92 ALA A C 1
ATOM 711 O O . ALA A 1 92 ? -10.197 0.911 24.073 1.00 97.62 92 ALA A O 1
ATOM 712 N N . ARG A 1 93 ? -11.755 2.071 25.187 1.00 97.94 93 ARG A N 1
ATOM 713 C CA . ARG A 1 93 ? -12.334 2.679 23.977 1.00 97.94 93 ARG A CA 1
ATOM 714 C C . ARG A 1 93 ? -11.399 3.710 23.357 1.00 97.94 93 ARG A C 1
ATOM 716 O O . ARG A 1 93 ? -11.261 3.715 22.138 1.00 97.94 93 ARG A O 1
ATOM 723 N N . GLU A 1 94 ? -10.760 4.539 24.175 1.00 98.06 94 GLU A N 1
ATOM 724 C CA . GLU A 1 94 ? -9.769 5.511 23.706 1.00 98.06 94 GLU A CA 1
ATOM 725 C C . GLU A 1 94 ? -8.54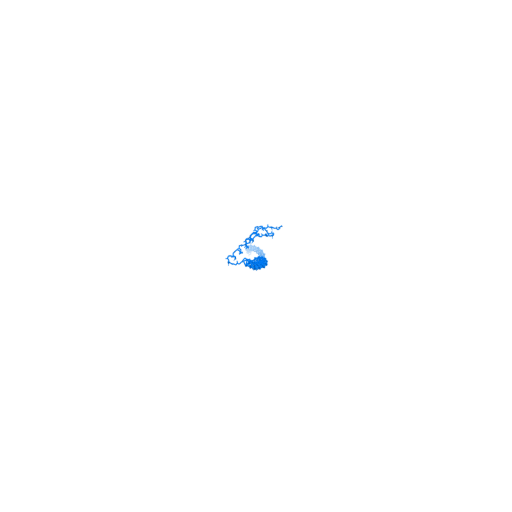6 4.806 23.093 1.00 98.06 94 GLU A C 1
ATOM 727 O O . GLU A 1 94 ? -8.058 5.202 22.032 1.00 98.06 94 GLU A O 1
ATOM 732 N N . GLU A 1 95 ? -8.092 3.704 23.699 1.00 98.06 95 GLU A N 1
ATOM 733 C CA . GLU A 1 95 ? -7.010 2.888 23.142 1.00 98.06 95 GLU A CA 1
ATOM 734 C C . GLU A 1 95 ? -7.393 2.275 21.787 1.00 98.06 95 GLU A C 1
ATOM 736 O O . GLU A 1 95 ? -6.607 2.346 20.839 1.00 98.06 95 GLU A O 1
ATOM 741 N N . ILE A 1 96 ? -8.608 1.728 21.659 1.00 98.06 96 ILE A N 1
ATOM 742 C CA . ILE A 1 96 ? -9.118 1.202 20.383 1.00 98.06 96 ILE A CA 1
ATOM 743 C C . ILE A 1 96 ? -9.140 2.299 19.316 1.00 98.06 96 ILE A C 1
ATOM 745 O O . ILE A 1 96 ? -8.624 2.078 18.224 1.00 98.06 96 ILE A O 1
ATOM 749 N N . GLU A 1 97 ? -9.663 3.485 19.628 1.00 98.00 97 GLU A N 1
ATOM 750 C CA . GLU A 1 97 ? -9.711 4.606 18.682 1.00 98.00 97 GLU A CA 1
ATOM 751 C C . GLU A 1 97 ? -8.300 5.030 18.234 1.00 98.00 97 GLU A C 1
ATOM 753 O O . GLU A 1 97 ? -8.044 5.259 17.048 1.00 98.00 97 GLU A O 1
ATOM 758 N N . SER A 1 98 ? -7.339 5.073 19.160 1.00 98.06 98 SER A N 1
ATOM 759 C CA . SER A 1 98 ? -5.936 5.352 18.839 1.00 98.06 98 SER A CA 1
ATOM 760 C C . SER A 1 98 ? -5.327 4.283 17.925 1.00 98.06 98 SER A C 1
ATOM 762 O O . SER A 1 98 ? -4.648 4.598 16.941 1.00 98.06 98 SER A O 1
ATOM 764 N N . LEU A 1 99 ? -5.585 3.003 18.206 1.00 97.88 99 LEU A N 1
ATOM 765 C CA . LEU A 1 99 ? -5.117 1.888 17.384 1.00 97.88 99 LEU A CA 1
ATOM 766 C C . LEU A 1 99 ? -5.747 1.897 15.986 1.00 97.88 99 LEU A C 1
ATOM 768 O O . LEU A 1 99 ? -5.035 1.661 15.009 1.00 97.88 99 LEU A O 1
ATOM 772 N N . GLU A 1 100 ? -7.035 2.213 15.869 1.00 97.44 100 GLU A N 1
ATOM 773 C CA . GLU A 1 100 ? -7.732 2.356 14.587 1.00 97.44 100 GLU A CA 1
ATOM 774 C C . GLU A 1 100 ? -7.140 3.498 13.750 1.00 97.44 100 GLU A C 1
ATOM 776 O O . GLU A 1 100 ? -6.835 3.302 12.571 1.00 97.44 100 GLU A O 1
ATOM 781 N N . ASN A 1 101 ? -6.872 4.655 14.362 1.00 97.38 101 ASN A N 1
ATOM 782 C CA . ASN A 1 101 ? -6.214 5.780 13.693 1.00 97.38 101 ASN A CA 1
ATOM 783 C C . ASN A 1 101 ? -4.798 5.419 13.212 1.00 97.38 101 ASN A C 1
ATOM 785 O O . ASN A 1 101 ? -4.415 5.726 12.080 1.00 97.38 101 ASN A O 1
ATOM 789 N N . ASN A 1 102 ? -4.026 4.710 14.038 1.00 97.44 102 ASN A N 1
ATOM 790 C CA . ASN A 1 102 ? -2.701 4.220 13.655 1.00 97.44 102 ASN A CA 1
ATOM 791 C C . ASN A 1 102 ? -2.773 3.200 12.508 1.00 97.44 102 ASN A C 1
ATOM 793 O O . ASN A 1 102 ? -1.935 3.224 11.604 1.00 97.44 102 ASN A O 1
ATOM 797 N N . ALA A 1 103 ? -3.765 2.307 12.522 1.00 96.62 103 ALA A N 1
ATOM 798 C CA . ALA A 1 103 ? -3.985 1.343 11.450 1.00 96.62 103 ALA A CA 1
ATOM 799 C C . ALA A 1 103 ? -4.362 2.038 10.133 1.00 96.62 103 ALA A C 1
ATOM 801 O O . ALA A 1 103 ? -3.824 1.673 9.087 1.00 96.62 103 ALA A O 1
ATOM 802 N N . ALA A 1 104 ? -5.210 3.070 10.185 1.00 96.69 104 ALA A N 1
ATOM 803 C CA . ALA A 1 104 ? -5.561 3.885 9.025 1.00 96.69 104 ALA A CA 1
ATOM 804 C C . ALA A 1 104 ? -4.332 4.603 8.442 1.00 96.69 104 ALA A C 1
ATOM 806 O O . ALA A 1 104 ? -4.061 4.478 7.249 1.00 96.69 104 ALA A O 1
ATOM 807 N N . SER A 1 105 ? -3.519 5.250 9.287 1.00 96.75 105 SER A N 1
ATOM 808 C CA . SER A 1 105 ? -2.269 5.893 8.852 1.00 96.75 105 SER A CA 1
ATOM 809 C C . SER A 1 105 ? -1.311 4.899 8.187 1.00 96.75 105 SER A C 1
ATOM 811 O O . SER A 1 105 ? -0.725 5.188 7.146 1.00 96.75 105 SER A O 1
ATOM 813 N N . ARG A 1 106 ? -1.162 3.695 8.753 1.00 96.62 106 ARG A N 1
ATOM 814 C CA . ARG A 1 106 ? -0.330 2.639 8.154 1.00 96.62 106 ARG A CA 1
ATOM 815 C C . ARG A 1 106 ? -0.894 2.129 6.830 1.00 96.62 106 ARG A C 1
ATOM 817 O O . ARG A 1 106 ? -0.120 1.796 5.937 1.00 96.62 106 ARG A O 1
ATOM 824 N N . ALA A 1 107 ? -2.215 2.051 6.686 1.00 96.06 107 ALA A N 1
ATOM 825 C CA . ALA A 1 107 ? -2.841 1.675 5.421 1.00 96.06 107 ALA A CA 1
ATOM 826 C C . ALA A 1 107 ? -2.547 2.711 4.322 1.00 96.06 107 ALA A C 1
ATOM 828 O O . ALA A 1 107 ? -2.228 2.326 3.195 1.00 96.06 107 ALA A O 1
ATOM 829 N N . ASP A 1 108 ? -2.559 4.004 4.660 1.00 96.44 108 ASP A N 1
ATOM 830 C CA . ASP A 1 108 ? -2.164 5.075 3.741 1.00 96.44 108 ASP A CA 1
ATOM 831 C C . ASP A 1 108 ? -0.683 4.979 3.345 1.00 96.44 108 ASP A C 1
ATOM 833 O O . ASP A 1 108 ? -0.347 5.120 2.166 1.00 96.44 108 ASP A O 1
ATOM 837 N N . GLU A 1 109 ? 0.212 4.683 4.292 1.00 96.38 109 GLU A N 1
ATOM 838 C CA . GLU A 1 109 ? 1.635 4.438 4.007 1.00 96.38 109 GLU A CA 1
ATOM 839 C C . GLU A 1 109 ? 1.835 3.243 3.062 1.00 96.38 109 GLU A C 1
ATOM 841 O O . GLU A 1 109 ? 2.612 3.328 2.108 1.00 96.38 109 GLU A O 1
ATOM 846 N N . ILE A 1 110 ? 1.106 2.143 3.272 1.00 96.31 110 ILE A N 1
ATOM 847 C CA . ILE A 1 110 ? 1.146 0.971 2.383 1.00 96.31 110 ILE A CA 1
ATOM 848 C C . ILE A 1 110 ? 0.676 1.351 0.974 1.00 96.31 110 ILE A C 1
ATOM 850 O O . ILE A 1 110 ? 1.343 1.016 -0.006 1.00 96.31 110 ILE A O 1
ATOM 854 N N . ALA A 1 111 ? -0.413 2.114 0.859 1.00 95.75 111 ALA A N 1
ATOM 855 C CA . ALA A 1 111 ? -0.902 2.584 -0.433 1.00 95.75 111 ALA A CA 1
ATOM 856 C C . ALA A 1 111 ? 0.115 3.494 -1.147 1.00 95.75 111 ALA A C 1
ATOM 858 O O . ALA A 1 111 ? 0.239 3.450 -2.373 1.00 95.75 111 ALA A O 1
ATOM 859 N N . GLN A 1 112 ? 0.869 4.311 -0.404 1.00 96.81 112 GLN A N 1
ATOM 860 C CA . GLN A 1 112 ? 1.973 5.090 -0.971 1.00 96.81 112 GLN A CA 1
ATOM 861 C C . GLN A 1 112 ? 3.115 4.192 -1.453 1.00 96.81 112 GLN A C 1
ATOM 863 O O . GLN A 1 112 ? 3.628 4.405 -2.552 1.00 96.81 112 GLN A O 1
ATOM 868 N N . LEU A 1 113 ? 3.497 3.176 -0.674 1.00 96.31 113 LEU A N 1
ATOM 869 C CA . LEU A 1 113 ? 4.535 2.220 -1.064 1.00 96.31 113 LEU A CA 1
ATOM 870 C C . LEU A 1 113 ? 4.178 1.469 -2.346 1.00 96.31 113 LEU A C 1
ATOM 872 O O . LEU A 1 113 ? 5.052 1.280 -3.190 1.00 96.31 113 LEU A O 1
ATOM 876 N N . ASP A 1 114 ? 2.918 1.086 -2.533 1.00 96.19 114 ASP A N 1
ATOM 877 C CA . ASP A 1 1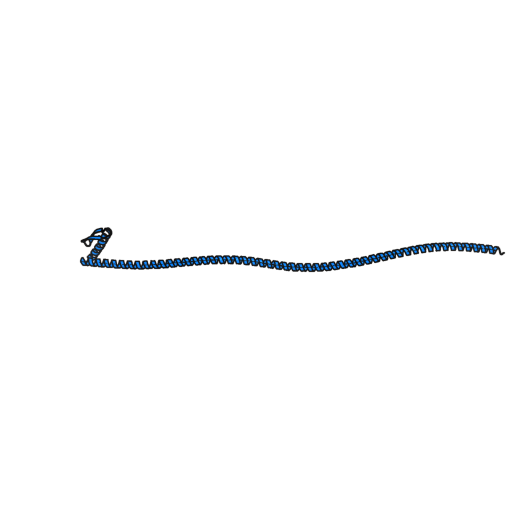14 ? 2.495 0.410 -3.760 1.00 96.19 114 ASP A CA 1
ATOM 878 C C . ASP A 1 114 ? 2.563 1.342 -4.981 1.00 96.19 114 ASP A C 1
ATOM 880 O O . ASP A 1 114 ? 3.081 0.942 -6.021 1.00 96.19 114 ASP A O 1
ATOM 884 N N . ARG A 1 115 ? 2.221 2.631 -4.835 1.00 96.44 115 ARG A N 1
ATOM 885 C CA . ARG A 1 115 ? 2.461 3.627 -5.902 1.00 96.44 115 ARG A CA 1
ATOM 886 C C . ARG A 1 115 ? 3.945 3.783 -6.230 1.00 96.44 115 ARG A C 1
ATOM 888 O O . ARG A 1 115 ? 4.303 3.957 -7.395 1.00 96.44 115 ARG A O 1
ATOM 895 N N . PHE A 1 116 ? 4.817 3.752 -5.220 1.00 96.75 116 PHE A N 1
ATOM 896 C CA . PHE A 1 116 ? 6.261 3.801 -5.453 1.00 96.75 116 PHE A CA 1
ATOM 897 C C . PHE A 1 116 ? 6.761 2.551 -6.175 1.00 96.75 116 PHE A C 1
ATOM 899 O O . PHE A 1 116 ? 7.588 2.685 -7.073 1.00 96.75 116 PHE A O 1
ATOM 906 N N . LYS A 1 117 ? 6.247 1.362 -5.842 1.00 97.19 117 LYS A N 1
ATOM 907 C CA . LYS A 1 117 ? 6.572 0.128 -6.571 1.00 97.19 117 LYS A CA 1
ATOM 908 C C . LYS A 1 117 ? 6.147 0.211 -8.032 1.00 97.19 117 LYS A C 1
ATOM 910 O O . LYS A 1 117 ? 6.977 -0.050 -8.895 1.00 97.19 117 LYS A O 1
ATOM 915 N N . ASP A 1 118 ? 4.921 0.654 -8.309 1.00 97.19 118 ASP A N 1
ATOM 916 C CA . ASP A 1 118 ? 4.440 0.834 -9.684 1.00 97.19 118 ASP A CA 1
ATOM 917 C C . ASP A 1 118 ? 5.344 1.799 -10.463 1.00 97.19 118 ASP A C 1
ATOM 919 O O . ASP A 1 118 ? 5.729 1.535 -11.604 1.00 97.19 118 ASP A O 1
ATOM 923 N N . ARG A 1 119 ? 5.759 2.899 -9.819 1.00 97.38 119 ARG A N 1
ATOM 924 C CA . ARG A 1 119 ? 6.680 3.868 -10.420 1.00 97.38 119 ARG A CA 1
ATOM 925 C C . ARG A 1 119 ? 8.074 3.289 -10.659 1.00 97.38 119 ARG A C 1
ATOM 927 O O . ARG A 1 119 ? 8.690 3.624 -11.667 1.00 97.38 119 ARG A O 1
ATOM 934 N N . ILE A 1 120 ? 8.581 2.455 -9.753 1.00 97.56 120 ILE A N 1
ATOM 935 C CA . ILE A 1 120 ? 9.860 1.758 -9.932 1.00 97.56 120 ILE A CA 1
ATOM 936 C C . ILE A 1 120 ? 9.770 0.826 -11.139 1.00 97.56 120 ILE A C 1
ATOM 938 O O . ILE A 1 120 ? 10.614 0.933 -12.019 1.00 97.56 120 ILE A O 1
ATOM 942 N N . SER A 1 121 ? 8.720 0.009 -11.246 1.00 97.06 121 SER A N 1
ATOM 943 C CA . SER A 1 121 ? 8.531 -0.880 -12.398 1.00 97.06 121 SER A CA 1
ATOM 944 C C . SER A 1 121 ? 8.410 -0.116 -13.722 1.00 97.06 121 SER A C 1
ATOM 946 O O . SER A 1 121 ? 8.949 -0.546 -14.742 1.00 97.06 121 SER A O 1
ATOM 948 N N . GLU A 1 122 ? 7.757 1.050 -13.725 1.00 97.25 122 GLU A N 1
ATOM 949 C CA . GLU A 1 122 ? 7.717 1.926 -14.901 1.00 97.25 122 GLU A CA 1
ATOM 950 C C . GLU A 1 122 ? 9.112 2.458 -15.270 1.00 97.25 122 GLU A C 1
ATOM 952 O O . GLU A 1 122 ? 9.498 2.443 -16.441 1.00 97.25 122 GLU A O 1
ATOM 957 N N . LEU A 1 123 ? 9.883 2.921 -14.281 1.00 97.06 123 LEU A N 1
ATOM 958 C CA . LEU A 1 123 ? 11.243 3.418 -14.496 1.00 97.06 123 LEU A CA 1
ATOM 959 C C . LEU A 1 123 ? 12.187 2.308 -14.972 1.00 97.06 123 LEU A C 1
ATOM 961 O O . LEU A 1 123 ? 12.989 2.548 -15.870 1.00 97.06 123 LEU A O 1
ATOM 965 N N . GLU A 1 124 ? 12.070 1.098 -14.429 1.00 97.19 124 GLU A N 1
ATOM 966 C CA . GLU A 1 124 ? 12.823 -0.078 -14.874 1.00 97.19 124 GLU A CA 1
ATOM 967 C C . GLU A 1 124 ? 12.548 -0.383 -16.354 1.00 97.19 124 GLU A C 1
ATOM 969 O O . GLU A 1 124 ? 13.487 -0.539 -17.137 1.00 97.19 124 GLU A O 1
ATOM 974 N N . ALA A 1 125 ? 11.279 -0.358 -16.775 1.00 96.56 125 ALA A N 1
ATOM 975 C CA . ALA A 1 125 ? 10.912 -0.550 -18.178 1.00 96.56 125 ALA A CA 1
ATOM 976 C C . ALA A 1 125 ? 11.469 0.559 -19.094 1.00 96.56 125 ALA A C 1
ATOM 978 O O . ALA A 1 125 ? 11.904 0.288 -20.217 1.00 96.56 125 ALA A O 1
ATOM 979 N N . GLN A 1 126 ? 11.489 1.813 -18.626 1.00 95.94 126 GLN A N 1
ATOM 980 C CA . GLN A 1 126 ? 12.096 2.925 -19.367 1.00 95.94 126 GLN A CA 1
ATOM 981 C C . GLN A 1 126 ? 13.613 2.763 -19.508 1.00 95.94 126 GLN A C 1
ATOM 983 O O . GLN A 1 126 ? 14.156 3.050 -20.577 1.00 95.94 126 GLN A O 1
ATOM 988 N N . VAL A 1 127 ? 14.294 2.290 -18.462 1.00 97.25 127 VAL A N 1
ATOM 989 C CA . VAL A 1 127 ? 15.735 2.010 -18.503 1.00 97.25 127 VAL A CA 1
ATOM 990 C C . VAL A 1 127 ? 16.034 0.905 -19.513 1.00 97.25 127 VAL A C 1
ATOM 992 O O . VAL A 1 127 ? 16.878 1.115 -20.382 1.00 97.25 127 VAL A O 1
ATOM 995 N N . GLU A 1 128 ? 15.293 -0.205 -19.494 1.00 96.25 128 GLU A N 1
ATOM 996 C CA . GLU A 1 128 ? 15.477 -1.300 -20.459 1.00 96.25 128 GLU A CA 1
ATOM 997 C C . GLU A 1 128 ? 15.249 -0.829 -21.910 1.00 96.25 128 GLU A C 1
ATOM 999 O O . GLU A 1 128 ? 16.009 -1.157 -22.826 1.00 96.25 128 GLU A O 1
ATOM 1004 N N . ALA A 1 129 ? 14.220 -0.007 -22.142 1.00 95.75 129 ALA A N 1
ATOM 1005 C CA . ALA A 1 129 ? 13.976 0.594 -23.453 1.00 95.75 129 ALA A CA 1
ATOM 1006 C C . ALA A 1 129 ? 15.114 1.543 -23.880 1.00 95.75 129 ALA A C 1
ATOM 1008 O O . ALA A 1 129 ? 15.495 1.586 -25.057 1.00 95.75 129 ALA A O 1
ATOM 1009 N N . GLY A 1 130 ? 15.676 2.290 -22.927 1.00 95.69 130 GLY A N 1
ATOM 1010 C CA . GLY A 1 130 ? 16.842 3.145 -23.124 1.00 95.69 130 GLY A CA 1
ATOM 1011 C C . GLY A 1 130 ? 18.095 2.352 -23.498 1.00 95.69 130 GLY A C 1
ATOM 1012 O O . GLY A 1 130 ? 18.807 2.735 -24.428 1.00 95.69 130 GLY A O 1
ATOM 1013 N N . GLU A 1 131 ? 18.334 1.217 -22.844 1.00 96.31 131 GLU A N 1
ATOM 1014 C CA . GLU A 1 131 ? 19.445 0.312 -23.155 1.00 96.31 131 GLU A CA 1
ATOM 1015 C C . GLU A 1 131 ? 19.321 -0.273 -24.564 1.00 96.31 131 GLU A C 1
ATOM 1017 O O . GLU A 1 131 ? 20.259 -0.149 -25.352 1.00 96.31 131 GLU A O 1
ATOM 1022 N N . LYS A 1 132 ? 18.139 -0.775 -24.946 1.00 95.56 132 LYS A N 1
ATOM 1023 C CA . LYS A 1 132 ? 17.871 -1.243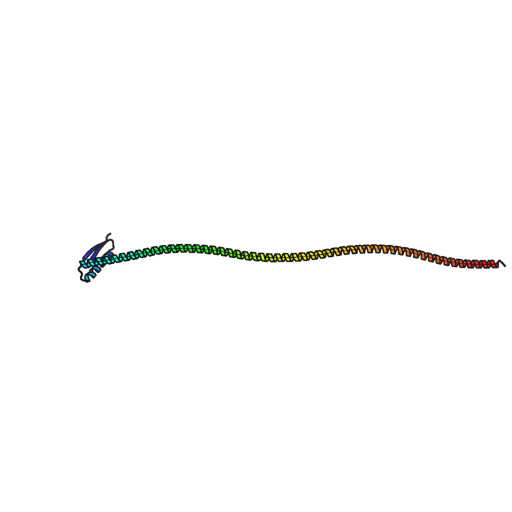 -26.322 1.00 95.56 132 LYS A CA 1
ATOM 1024 C C . LYS A 1 132 ? 18.099 -0.146 -27.361 1.00 95.56 132 LYS A C 1
ATOM 1026 O O . LYS A 1 132 ? 18.645 -0.388 -28.438 1.00 95.56 132 LYS A O 1
ATOM 1031 N N . SER A 1 133 ? 17.701 1.085 -27.042 1.00 95.56 133 SER A N 1
ATOM 1032 C CA . SER A 1 133 ? 17.934 2.239 -27.917 1.00 95.56 133 SER A CA 1
ATOM 1033 C C . SER A 1 133 ? 19.428 2.538 -28.064 1.00 95.56 133 SER A C 1
ATOM 1035 O O . SER A 1 133 ? 19.895 2.813 -29.169 1.00 95.56 133 SER A O 1
ATOM 1037 N N . LYS A 1 134 ? 20.198 2.435 -26.975 1.00 95.75 134 LYS A N 1
ATOM 1038 C CA . LYS A 1 134 ? 21.655 2.604 -26.983 1.00 95.75 134 LYS A CA 1
ATOM 1039 C C . LYS A 1 134 ? 22.347 1.519 -27.807 1.00 95.75 134 LYS A C 1
ATOM 1041 O O . LYS A 1 134 ? 23.187 1.851 -28.638 1.00 95.75 134 LYS A O 1
ATOM 1046 N N . GLU A 1 135 ? 21.966 0.255 -27.642 1.00 95.44 135 GLU A N 1
ATOM 1047 C CA . GLU A 1 135 ? 22.466 -0.848 -28.474 1.00 95.44 135 GLU A CA 1
ATOM 1048 C C . GLU A 1 135 ? 22.199 -0.578 -29.957 1.00 95.44 135 GLU A C 1
ATOM 1050 O O . GLU A 1 135 ? 23.104 -0.668 -30.791 1.00 95.44 135 GLU A O 1
ATOM 1055 N N . ARG A 1 136 ? 20.982 -0.131 -30.291 1.00 95.81 136 ARG A N 1
ATOM 1056 C CA . ARG A 1 136 ? 20.633 0.218 -31.669 1.00 95.81 136 ARG A CA 1
ATOM 1057 C C . ARG A 1 136 ? 21.479 1.364 -32.222 1.00 95.81 136 ARG A C 1
ATOM 1059 O O . ARG A 1 136 ? 21.867 1.311 -33.388 1.00 95.81 136 ARG A O 1
ATOM 1066 N N . ILE A 1 137 ? 21.779 2.380 -31.413 1.00 97.00 137 ILE A N 1
ATOM 1067 C CA . ILE A 1 137 ? 22.688 3.468 -31.802 1.00 97.00 137 ILE A CA 1
ATOM 1068 C C . ILE A 1 137 ? 24.078 2.905 -32.109 1.00 97.00 137 ILE A C 1
ATOM 1070 O O . ILE A 1 137 ? 24.602 3.180 -33.185 1.00 97.00 137 ILE A O 1
ATOM 1074 N N . THR A 1 138 ? 24.633 2.052 -31.242 1.00 96.25 138 THR A N 1
ATOM 1075 C CA . THR A 1 138 ? 25.966 1.464 -31.471 1.00 96.25 138 THR A CA 1
ATOM 1076 C C . THR A 1 138 ? 26.030 0.606 -32.741 1.00 96.25 138 THR A C 1
ATOM 1078 O O . THR A 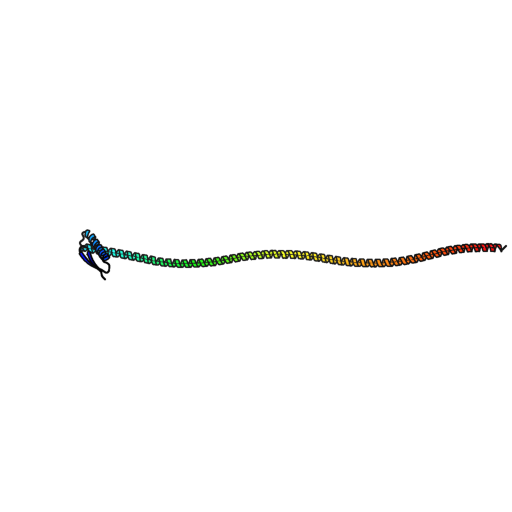1 138 ? 27.008 0.665 -33.487 1.00 96.25 138 THR A O 1
ATOM 1081 N N . GLU A 1 139 ? 24.968 -0.143 -33.057 1.00 96.62 139 GLU A N 1
ATOM 1082 C CA . GLU A 1 139 ? 24.871 -0.905 -34.308 1.00 96.62 139 GLU A CA 1
ATOM 1083 C C . GLU A 1 139 ? 24.855 0.026 -35.533 1.00 96.62 139 GLU A C 1
ATOM 1085 O O . GLU A 1 139 ? 25.556 -0.211 -36.523 1.00 96.62 139 GLU A O 1
ATOM 1090 N N . LEU A 1 140 ? 24.065 1.103 -35.475 1.00 95.88 140 LEU A N 1
ATOM 1091 C CA . LEU A 1 140 ? 23.980 2.089 -36.552 1.00 95.88 140 LEU A CA 1
ATOM 1092 C C . LEU A 1 140 ? 25.303 2.833 -36.755 1.00 95.88 140 LEU A C 1
ATOM 1094 O O . LEU A 1 140 ? 25.690 3.053 -37.902 1.00 95.88 140 LEU A O 1
ATOM 1098 N N . GLU A 1 141 ? 26.017 3.170 -35.682 1.00 96.06 141 GLU A N 1
ATOM 1099 C CA . GLU A 1 141 ? 27.361 3.754 -35.743 1.00 96.06 141 GLU A CA 1
ATOM 1100 C C . GLU A 1 141 ? 28.353 2.806 -36.429 1.00 96.06 141 GLU A C 1
ATOM 1102 O O . GLU A 1 141 ? 29.109 3.233 -37.307 1.00 96.06 141 GLU A O 1
ATOM 1107 N N . GLY A 1 142 ? 28.303 1.507 -36.112 1.00 96.81 142 GLY A N 1
ATOM 1108 C CA . GLY A 1 142 ? 29.107 0.486 -36.787 1.00 96.81 142 GLY A CA 1
ATOM 1109 C C . GLY A 1 142 ? 28.824 0.420 -38.290 1.00 96.81 142 GLY A C 1
ATOM 1110 O O . GLY A 1 142 ? 29.743 0.512 -39.110 1.00 96.81 142 GLY A O 1
ATOM 1111 N N . ARG A 1 143 ? 27.541 0.352 -38.670 1.00 97.00 143 ARG A N 1
ATOM 1112 C CA . ARG A 1 143 ? 27.114 0.363 -40.080 1.00 97.00 143 ARG A CA 1
ATOM 1113 C C . ARG A 1 143 ? 27.532 1.643 -40.795 1.00 97.00 143 ARG A C 1
ATOM 1115 O O . ARG A 1 143 ? 27.991 1.581 -41.936 1.00 97.00 143 ARG A O 1
ATOM 1122 N N . LEU A 1 144 ? 27.401 2.796 -40.143 1.00 96.75 144 LEU A N 1
ATOM 1123 C CA . LEU A 1 144 ? 27.843 4.072 -40.695 1.00 96.75 144 LEU A CA 1
ATOM 1124 C C . LEU A 1 144 ? 29.351 4.039 -40.967 1.00 96.75 144 LEU A C 1
ATOM 1126 O O . LEU A 1 144 ? 29.767 4.367 -42.078 1.00 96.75 144 LEU A O 1
ATOM 1130 N N . GLY A 1 145 ? 30.153 3.554 -40.018 1.00 96.81 145 GLY A N 1
ATOM 1131 C CA . GLY A 1 145 ? 31.597 3.391 -40.191 1.00 96.81 145 GLY A CA 1
ATOM 1132 C C . GLY A 1 145 ? 31.964 2.480 -41.368 1.00 96.81 145 GLY A C 1
ATOM 1133 O O . GLY A 1 145 ? 32.855 2.805 -42.154 1.00 96.81 145 GLY A O 1
ATOM 1134 N N . GLU A 1 146 ? 31.253 1.367 -41.560 1.00 96.56 146 GLU A N 1
ATOM 1135 C CA . GLU A 1 146 ? 31.440 0.506 -42.736 1.00 96.56 146 GLU A CA 1
ATOM 1136 C C . GLU A 1 146 ? 31.093 1.220 -44.045 1.00 96.56 146 GLU A C 1
ATOM 1138 O O . GLU A 1 146 ? 31.852 1.142 -45.015 1.00 96.56 146 GLU A O 1
ATOM 1143 N N . THR A 1 147 ? 29.967 1.937 -44.088 1.00 95.88 147 THR A N 1
ATOM 1144 C CA . THR A 1 147 ? 29.575 2.698 -45.283 1.00 95.88 147 THR A CA 1
ATOM 1145 C C . THR A 1 147 ? 30.558 3.823 -45.597 1.00 95.88 147 THR A C 1
ATOM 1147 O O . THR A 1 147 ? 30.879 4.027 -46.766 1.00 95.88 147 THR A O 1
ATOM 1150 N N . GLN A 1 148 ? 31.111 4.489 -44.579 1.00 96.88 148 GLN A N 1
ATOM 1151 C CA . GLN A 1 148 ? 32.160 5.497 -44.737 1.00 96.88 148 GLN A CA 1
ATOM 1152 C C . GLN A 1 148 ? 33.440 4.890 -45.320 1.00 96.88 148 GLN A C 1
ATOM 1154 O O . GLN A 1 148 ? 34.000 5.456 -46.256 1.00 96.88 148 GLN A O 1
ATOM 1159 N N . LYS A 1 149 ? 33.873 3.715 -44.843 1.00 96.31 149 LYS A N 1
ATOM 1160 C CA . LYS A 1 149 ? 35.029 3.004 -45.419 1.00 96.31 149 LYS A CA 1
ATOM 1161 C C . LYS A 1 149 ? 34.794 2.636 -46.883 1.00 96.31 149 LYS A C 1
ATOM 1163 O O . LYS A 1 149 ? 35.655 2.887 -47.719 1.00 96.31 149 LYS A O 1
ATOM 1168 N N . ARG A 1 150 ? 33.615 2.091 -47.212 1.00 95.81 150 ARG A N 1
ATOM 1169 C CA . ARG A 1 150 ? 33.248 1.771 -48.604 1.00 95.81 150 ARG A CA 1
ATOM 1170 C C . ARG A 1 150 ? 33.244 3.016 -49.488 1.00 95.81 150 ARG A C 1
ATOM 1172 O O . ARG A 1 150 ? 33.736 2.954 -50.610 1.00 95.81 150 ARG A O 1
ATOM 1179 N N . LEU A 1 151 ? 32.724 4.134 -48.982 1.00 95.75 151 LEU A N 1
ATOM 1180 C CA . LEU A 1 151 ? 32.732 5.409 -49.693 1.00 95.75 151 LEU A CA 1
ATOM 1181 C C . LEU A 1 151 ? 34.162 5.896 -49.948 1.00 95.75 151 LEU A C 1
ATOM 1183 O O . LEU A 1 151 ? 34.461 6.267 -51.076 1.00 95.75 151 LEU A O 1
ATOM 1187 N N . GLN A 1 152 ? 35.053 5.833 -48.954 1.00 95.44 152 GLN A N 1
ATOM 1188 C CA . GLN A 1 152 ? 36.465 6.194 -49.125 1.00 95.44 152 GLN A CA 1
ATOM 1189 C C . GLN A 1 152 ? 37.164 5.318 -50.169 1.00 95.44 152 GLN A C 1
ATOM 1191 O O . GLN A 1 152 ? 37.881 5.835 -51.024 1.00 95.44 152 GLN A O 1
ATOM 1196 N N . SER A 1 153 ? 36.935 4.002 -50.148 1.00 95.25 153 SER A N 1
ATOM 1197 C CA . SER A 1 153 ? 37.474 3.101 -51.172 1.00 95.25 153 SER A CA 1
ATOM 1198 C C . SER A 1 153 ? 36.945 3.450 -52.565 1.00 95.25 153 SER A C 1
ATOM 1200 O O . SER A 1 153 ? 37.732 3.586 -53.498 1.00 95.25 153 SER A O 1
ATOM 1202 N N . ALA A 1 154 ? 35.635 3.675 -52.704 1.00 94.12 154 ALA A N 1
ATOM 1203 C CA . ALA A 1 154 ? 35.024 4.063 -53.973 1.00 94.12 154 ALA A CA 1
ATOM 1204 C C . ALA A 1 154 ? 35.521 5.430 -54.476 1.00 94.12 154 ALA A C 1
ATOM 1206 O O . ALA A 1 154 ? 35.723 5.605 -55.675 1.00 94.12 154 ALA A O 1
ATOM 1207 N N . GLN A 1 155 ? 35.754 6.389 -53.575 1.00 94.06 155 GLN A N 1
ATOM 1208 C CA . GLN A 1 155 ? 36.370 7.678 -53.897 1.00 94.06 155 GLN A CA 1
ATOM 1209 C C . GLN A 1 155 ? 37.802 7.492 -54.410 1.00 94.06 155 GLN A C 1
ATOM 1211 O O . GLN A 1 155 ? 38.131 8.020 -55.469 1.00 94.06 155 GLN A O 1
ATOM 1216 N N . GLY A 1 156 ? 38.622 6.682 -53.733 1.00 94.31 156 GLY A N 1
ATOM 1217 C CA . GLY A 1 156 ? 39.980 6.368 -54.187 1.00 94.31 156 GLY A CA 1
ATOM 1218 C C . GLY A 1 156 ? 40.006 5.673 -55.554 1.00 94.31 156 GLY A C 1
ATOM 1219 O O . GLY A 1 156 ? 40.812 6.020 -56.418 1.00 94.31 156 GLY A O 1
ATOM 1220 N N . GLU A 1 157 ? 39.085 4.737 -55.799 1.00 94.75 157 GLU A N 1
ATOM 1221 C CA . GLU A 1 157 ? 38.912 4.119 -57.118 1.00 94.75 157 GLU A CA 1
ATOM 1222 C C . GLU A 1 157 ? 38.482 5.132 -58.185 1.00 94.75 157 GLU A C 1
ATOM 1224 O O . GLU A 1 157 ? 38.995 5.100 -59.305 1.00 94.75 157 GLU A O 1
ATOM 1229 N N . ALA A 1 158 ? 37.552 6.033 -57.863 1.00 93.44 158 ALA A N 1
ATOM 1230 C CA . ALA A 1 158 ? 37.103 7.076 -58.778 1.00 93.44 158 ALA A CA 1
ATOM 1231 C C . ALA A 1 158 ? 38.243 8.043 -59.130 1.00 93.44 158 ALA A C 1
ATOM 1233 O O . ALA A 1 158 ? 38.427 8.369 -60.300 1.00 93.44 158 ALA A O 1
ATOM 1234 N N . GLU A 1 159 ? 39.058 8.449 -58.156 1.00 94.31 159 GLU A N 1
ATOM 1235 C CA . GLU A 1 159 ? 40.256 9.260 -58.393 1.00 94.31 159 GLU A CA 1
ATOM 1236 C C . GLU A 1 159 ? 41.270 8.538 -59.286 1.00 94.31 159 GLU A C 1
ATOM 1238 O O . GLU A 1 159 ? 41.799 9.133 -60.227 1.00 94.31 159 GLU A O 1
ATOM 1243 N N . ALA A 1 160 ? 41.511 7.245 -59.043 1.00 94.56 160 ALA A N 1
ATOM 1244 C CA . ALA A 1 160 ? 42.392 6.434 -59.879 1.00 94.56 160 ALA A CA 1
ATOM 1245 C C . ALA A 1 160 ? 41.871 6.329 -61.322 1.00 94.56 160 ALA A C 1
ATOM 1247 O O . ALA A 1 160 ? 42.641 6.491 -62.271 1.00 94.56 160 ALA A O 1
ATOM 1248 N N . ARG A 1 161 ? 40.557 6.126 -61.502 1.00 95.00 161 ARG A N 1
ATOM 1249 C CA . ARG A 1 161 ? 39.911 6.134 -62.825 1.00 95.00 161 ARG A CA 1
ATOM 1250 C C . ARG A 1 161 ? 40.049 7.492 -63.507 1.00 95.00 161 ARG A C 1
ATOM 1252 O O . ARG A 1 161 ? 40.409 7.523 -64.677 1.00 95.00 161 ARG A O 1
ATOM 1259 N N . THR A 1 162 ? 39.839 8.597 -62.793 1.00 95.44 162 THR A N 1
ATOM 1260 C CA . THR A 1 162 ? 40.005 9.957 -63.335 1.00 95.44 162 THR A CA 1
ATOM 1261 C C . THR A 1 162 ? 41.439 10.206 -63.807 1.00 95.44 162 THR A C 1
ATOM 1263 O O . THR A 1 162 ? 41.642 10.701 -64.914 1.00 95.44 162 THR A O 1
ATOM 1266 N N . ARG A 1 163 ? 42.451 9.797 -63.026 1.00 94.50 163 ARG A N 1
ATOM 1267 C CA . ARG A 1 163 ? 43.863 9.873 -63.450 1.00 94.50 163 ARG A CA 1
ATOM 1268 C C . ARG A 1 163 ? 44.114 9.048 -64.708 1.00 94.50 163 ARG A C 1
ATOM 1270 O O . ARG A 1 163 ? 44.743 9.536 -65.640 1.00 94.50 163 ARG A O 1
ATOM 1277 N N . ARG A 1 164 ? 43.572 7.828 -64.763 1.00 94.62 164 ARG A N 1
ATOM 1278 C CA . ARG A 1 164 ? 43.721 6.953 -65.928 1.00 94.62 164 ARG A CA 1
ATOM 1279 C C . ARG A 1 164 ? 43.073 7.529 -67.185 1.00 94.62 164 ARG A C 1
ATOM 1281 O O . ARG A 1 164 ? 43.648 7.412 -68.260 1.00 94.62 164 ARG A O 1
ATOM 1288 N N . VAL A 1 165 ? 41.896 8.141 -67.059 1.00 95.75 165 VAL A N 1
ATOM 1289 C CA . VAL A 1 165 ? 41.243 8.846 -68.170 1.00 95.75 165 VAL A CA 1
ATOM 1290 C C . VAL A 1 165 ? 42.139 9.978 -68.671 1.00 95.75 165 VAL A C 1
ATOM 1292 O O . VAL A 1 165 ? 42.412 10.021 -69.863 1.00 95.75 165 VAL A O 1
ATOM 1295 N N . SER A 1 166 ? 42.692 10.805 -67.779 1.00 94.50 166 SER A N 1
ATOM 1296 C CA . SER A 1 166 ? 43.607 11.889 -68.164 1.00 94.50 166 SER A CA 1
ATOM 1297 C C . SER A 1 166 ? 44.883 11.385 -68.861 1.00 94.50 166 SER A C 1
ATOM 1299 O O . SER A 1 166 ? 45.311 11.964 -69.860 1.00 94.50 166 SER A O 1
ATOM 1301 N N . GLU A 1 167 ? 45.470 10.273 -68.403 1.00 94.81 167 GLU A N 1
ATOM 1302 C CA . GLU A 1 167 ? 46.595 9.623 -69.097 1.00 94.81 167 GLU A CA 1
ATOM 1303 C C . GLU A 1 167 ? 46.211 9.154 -70.505 1.00 94.81 167 GLU A C 1
ATOM 1305 O O . GLU A 1 167 ? 46.964 9.365 -71.455 1.00 94.81 167 GLU A O 1
ATOM 1310 N N . LEU A 1 168 ? 45.050 8.505 -70.648 1.00 94.06 168 LEU A N 1
ATOM 1311 C CA . LEU A 1 168 ? 44.557 8.033 -71.942 1.00 94.06 168 LEU A CA 1
ATOM 1312 C C . LEU A 1 168 ? 44.249 9.199 -72.886 1.00 94.06 168 LEU A C 1
ATOM 1314 O O . LEU A 1 168 ? 44.586 9.117 -74.062 1.00 94.06 168 LEU A O 1
ATOM 1318 N N . GLU A 1 169 ? 43.674 10.292 -72.384 1.00 94.25 169 GLU A N 1
ATOM 1319 C CA . GLU A 1 169 ? 43.464 11.528 -73.146 1.00 94.25 169 GLU A CA 1
ATOM 1320 C C . GLU A 1 169 ? 44.796 12.112 -73.636 1.00 94.25 169 GLU A C 1
ATOM 1322 O O . GLU A 1 169 ? 44.914 12.488 -74.802 1.00 94.25 169 GLU A O 1
ATOM 1327 N N . GLN A 1 170 ? 45.834 12.129 -72.789 1.00 94.38 170 GLN A N 1
ATOM 1328 C CA . GLN A 1 170 ? 47.169 12.579 -73.189 1.00 94.38 170 GLN A CA 1
ATOM 1329 C C . GLN A 1 170 ? 47.784 11.661 -74.254 1.00 94.38 170 GLN A C 1
ATOM 1331 O O . GLN A 1 170 ? 48.358 12.147 -75.230 1.00 94.38 170 GLN A O 1
ATOM 1336 N N . GLN A 1 171 ? 47.673 10.341 -74.080 1.00 94.25 171 GLN A N 1
ATOM 1337 C CA . GLN A 1 171 ? 48.151 9.359 -75.055 1.00 94.25 171 GLN A CA 1
ATOM 1338 C C . GLN A 1 171 ? 47.428 9.498 -76.395 1.00 94.25 171 GLN A C 1
ATOM 1340 O O . GLN A 1 171 ? 48.081 9.475 -77.437 1.00 94.25 171 GLN A O 1
ATOM 1345 N N . LEU A 1 172 ? 46.107 9.690 -76.372 1.00 93.38 172 LEU A N 1
ATOM 1346 C CA . LEU A 1 172 ? 45.304 9.928 -77.566 1.00 93.38 172 LEU A CA 1
ATOM 1347 C C . LEU A 1 172 ? 45.743 11.219 -78.264 1.00 93.38 172 LEU A C 1
ATOM 1349 O O . LEU A 1 172 ? 46.018 11.194 -79.457 1.00 93.38 172 LEU A O 1
ATOM 1353 N N . GLY A 1 173 ? 45.938 12.310 -77.517 1.00 92.69 173 GLY A N 1
ATOM 1354 C CA . GLY A 1 173 ? 46.447 13.566 -78.074 1.00 92.69 173 GLY A CA 1
ATOM 1355 C C . GLY A 1 173 ? 47.839 13.432 -78.709 1.00 92.69 173 GLY A C 1
ATOM 1356 O O . GLY A 1 173 ? 48.106 14.023 -79.756 1.00 92.69 173 GLY A O 1
ATOM 1357 N N . GLN A 1 174 ? 48.727 12.621 -78.123 1.00 92.69 174 GLN A N 1
ATOM 1358 C CA . GLN A 1 174 ? 50.026 12.301 -78.727 1.00 92.69 174 GLN A CA 1
ATOM 1359 C C . GLN A 1 174 ? 49.881 11.454 -79.997 1.00 92.69 174 GLN A C 1
ATOM 1361 O O . GLN A 1 174 ? 50.597 11.698 -80.968 1.00 92.69 174 GLN A O 1
ATOM 1366 N N . ALA A 1 175 ? 48.985 10.465 -79.999 1.00 91.62 175 ALA A N 1
ATOM 1367 C CA . ALA A 1 175 ? 48.710 9.635 -81.168 1.00 91.62 175 ALA A CA 1
ATOM 1368 C C . ALA A 1 175 ? 48.126 10.469 -82.317 1.00 91.62 175 ALA A C 1
ATOM 1370 O O . ALA A 1 175 ? 48.613 10.368 -83.438 1.00 91.62 175 ALA A O 1
ATOM 1371 N N . ASP A 1 176 ? 47.177 11.361 -82.032 1.00 93.56 176 ASP A N 1
ATOM 1372 C CA . ASP A 1 176 ? 46.615 12.296 -83.009 1.00 93.56 176 ASP A CA 1
ATOM 1373 C C . ASP A 1 176 ? 47.690 13.221 -83.596 1.00 93.56 176 ASP A C 1
ATOM 1375 O O . ASP A 1 176 ? 47.727 13.451 -84.805 1.00 93.56 176 ASP A O 1
ATOM 1379 N N . ALA A 1 177 ? 48.607 13.731 -82.765 1.00 90.31 177 ALA A N 1
ATOM 1380 C CA . ALA A 1 177 ? 49.725 14.550 -83.231 1.00 90.31 177 ALA A CA 1
ATOM 1381 C C . ALA A 1 177 ? 50.689 13.760 -84.134 1.00 90.31 177 ALA A C 1
ATOM 1383 O O . ALA A 1 177 ? 51.118 14.276 -85.168 1.00 90.31 177 ALA A O 1
ATOM 1384 N N . ARG A 1 178 ? 50.995 12.502 -83.780 1.00 92.00 178 ARG A N 1
ATOM 1385 C CA . ARG A 1 178 ? 51.791 11.597 -84.625 1.00 92.00 178 ARG A CA 1
ATOM 1386 C C . ARG A 1 178 ? 51.095 11.335 -85.953 1.00 92.00 178 ARG A C 1
ATOM 1388 O O . ARG A 1 178 ? 51.706 11.548 -86.989 1.00 92.00 178 ARG A O 1
ATOM 1395 N N . HIS A 1 179 ? 49.811 10.984 -85.929 1.00 92.38 179 HIS A N 1
ATOM 1396 C CA . HIS A 1 179 ? 49.030 10.758 -87.142 1.00 92.38 179 HIS A CA 1
ATOM 1397 C C . HIS A 1 179 ? 48.986 11.987 -88.054 1.00 92.38 179 HIS A C 1
ATOM 1399 O O . HIS A 1 179 ? 49.105 11.835 -89.266 1.00 92.38 179 HIS A O 1
ATOM 1405 N N . ARG A 1 180 ? 48.873 13.204 -87.504 1.00 92.50 180 ARG A N 1
ATOM 1406 C CA . ARG A 1 180 ? 48.986 14.438 -88.303 1.00 92.50 180 ARG A CA 1
ATOM 1407 C C . ARG A 1 180 ? 50.365 14.587 -88.941 1.00 92.50 180 ARG A C 1
ATOM 1409 O O . ARG A 1 180 ? 50.438 14.888 -90.125 1.00 92.50 180 ARG A O 1
ATOM 1416 N N . SER A 1 181 ? 51.438 14.351 -88.187 1.00 91.62 181 SER A N 1
ATOM 1417 C CA . SER A 1 181 ? 52.808 14.403 -88.717 1.00 91.62 181 SER A CA 1
ATOM 1418 C C . SER A 1 181 ? 53.035 13.366 -89.820 1.00 91.62 181 SER A C 1
ATOM 1420 O O . SER A 1 181 ? 53.605 13.691 -90.859 1.00 91.62 181 SER A O 1
ATOM 1422 N N . ASP A 1 182 ? 52.577 12.132 -89.612 1.00 91.75 182 ASP A N 1
ATOM 1423 C CA . ASP A 1 182 ? 52.677 11.052 -90.595 1.00 91.75 182 ASP A CA 1
ATOM 1424 C C . ASP A 1 182 ? 51.883 11.391 -91.863 1.00 91.75 182 ASP A C 1
ATOM 1426 O O . ASP A 1 182 ? 52.363 11.155 -92.970 1.00 91.75 182 ASP A O 1
ATOM 1430 N N . LEU A 1 183 ? 50.696 11.994 -91.717 1.00 92.12 183 LEU A N 1
ATOM 1431 C CA . LEU A 1 183 ? 49.886 12.468 -92.839 1.00 92.12 183 LEU A CA 1
ATOM 1432 C C . LEU A 1 183 ? 50.600 13.582 -93.616 1.00 92.12 183 LEU A C 1
ATOM 1434 O O . LEU A 1 183 ? 50.707 13.496 -94.836 1.00 92.12 183 LEU A O 1
ATOM 1438 N N . GLU A 1 184 ? 51.150 14.590 -92.930 1.00 90.31 184 GLU A N 1
ATOM 1439 C CA . GLU A 1 184 ? 51.944 15.649 -93.569 1.00 90.31 184 GLU A CA 1
ATOM 1440 C C . GLU A 1 184 ? 53.161 15.080 -94.311 1.00 90.31 184 GLU A C 1
ATOM 1442 O O . GLU A 1 184 ? 53.502 15.537 -95.406 1.00 90.31 184 GLU A O 1
ATOM 1447 N N . GLN A 1 185 ? 53.833 14.082 -93.733 1.00 90.12 185 GLN A N 1
ATOM 1448 C CA . GLN A 1 185 ? 54.956 13.405 -94.374 1.00 90.12 185 GLN A CA 1
ATOM 1449 C C . GLN A 1 185 ? 54.501 12.600 -95.596 1.00 90.12 185 GLN A C 1
ATOM 1451 O O . GLN A 1 185 ? 55.137 12.698 -96.646 1.00 90.12 185 GLN A O 1
ATOM 1456 N N . ALA A 1 186 ? 53.394 11.860 -95.497 1.00 88.44 186 ALA A N 1
ATOM 1457 C CA . ALA A 1 186 ? 52.804 11.134 -96.616 1.00 88.44 186 ALA A CA 1
ATOM 1458 C C . ALA A 1 186 ? 52.457 12.087 -97.771 1.00 88.44 186 ALA A C 1
ATOM 1460 O O . ALA A 1 186 ? 52.875 11.842 -98.902 1.00 88.44 186 ALA A O 1
ATOM 1461 N N . GLU A 1 187 ? 51.819 13.225 -97.489 1.00 89.94 187 GLU A N 1
ATOM 1462 C CA . GLU A 1 187 ? 51.526 14.252 -98.496 1.00 89.94 187 GLU A CA 1
ATOM 1463 C C . GLU A 1 187 ? 52.793 14.816 -99.158 1.00 89.94 187 GLU A C 1
ATOM 1465 O O . GLU A 1 187 ? 52.799 15.073 -100.364 1.00 89.94 187 GLU A O 1
ATOM 1470 N N . ARG A 1 188 ? 53.883 15.024 -98.403 1.00 89.56 188 ARG A N 1
ATOM 1471 C CA . ARG A 1 188 ? 55.175 15.449 -98.978 1.00 89.56 188 ARG A CA 1
ATOM 1472 C C . ARG A 1 188 ? 55.737 14.384 -99.908 1.00 89.56 188 ARG A C 1
ATOM 1474 O O . ARG A 1 188 ? 56.086 14.704 -101.041 1.00 89.56 188 ARG A O 1
ATOM 1481 N N . THR A 1 189 ? 55.771 13.129 -99.463 1.00 88.88 189 THR A N 1
ATOM 1482 C CA . THR A 1 189 ? 56.247 12.022 -100.302 1.00 88.88 189 THR A CA 1
ATOM 1483 C C . THR A 1 189 ? 55.381 11.840 -101.545 1.00 88.88 189 THR A C 1
ATOM 1485 O O . THR A 1 189 ? 55.903 11.563 -102.619 1.00 88.88 189 THR A O 1
ATOM 1488 N N . GLU A 1 190 ? 54.069 12.060 -101.450 1.00 88.62 190 GLU A N 1
ATOM 1489 C CA . GLU A 1 190 ? 53.167 12.006 -102.597 1.00 88.62 190 GLU A CA 1
ATOM 1490 C C . GLU A 1 190 ? 53.482 13.115 -103.614 1.00 88.62 190 GLU A C 1
ATOM 1492 O O . GLU A 1 190 ? 53.535 12.845 -104.817 1.00 88.62 190 GLU A O 1
ATOM 1497 N N . ARG A 1 191 ? 53.769 14.342 -103.151 1.00 88.06 191 ARG A N 1
ATOM 1498 C CA . ARG A 1 191 ? 54.244 15.438 -104.017 1.00 88.06 191 ARG A CA 1
ATOM 1499 C C . ARG A 1 191 ? 55.572 15.092 -104.690 1.00 88.06 191 ARG A C 1
ATOM 1501 O O . ARG A 1 191 ? 55.676 15.240 -105.903 1.00 88.06 191 ARG A O 1
ATOM 1508 N N . GLU A 1 192 ? 56.547 14.577 -103.944 1.00 87.19 192 GLU A N 1
ATOM 1509 C CA . GLU A 1 192 ? 57.846 14.156 -104.491 1.00 87.19 192 GLU A CA 1
ATOM 1510 C C . GLU A 1 192 ? 57.694 13.044 -105.538 1.00 87.19 192 GLU A C 1
ATOM 1512 O O . GLU A 1 192 ? 58.282 13.111 -106.617 1.00 87.19 192 GLU A O 1
ATOM 1517 N N . VAL A 1 193 ? 56.861 12.033 -105.269 1.00 88.50 193 VAL A N 1
ATOM 1518 C CA . VAL A 1 193 ? 56.552 10.966 -106.233 1.00 88.50 193 VAL A CA 1
ATOM 1519 C C . VAL A 1 193 ? 55.891 11.541 -107.484 1.00 88.50 193 VAL A C 1
ATOM 1521 O O . VAL A 1 193 ? 56.188 11.088 -108.591 1.00 88.50 193 VAL A O 1
ATOM 1524 N N . ARG A 1 194 ? 55.012 12.539 -107.343 1.00 88.25 194 ARG A N 1
ATOM 1525 C CA . ARG A 1 194 ? 54.386 13.225 -108.478 1.00 88.25 194 ARG A CA 1
ATOM 1526 C C . ARG A 1 194 ? 55.418 13.969 -109.327 1.00 88.25 194 ARG A C 1
ATOM 1528 O O . ARG A 1 194 ? 55.429 13.772 -110.539 1.00 88.25 194 ARG A O 1
ATOM 1535 N N . GLU A 1 195 ? 56.319 14.727 -108.707 1.00 87.56 195 GLU A N 1
ATOM 1536 C CA . GLU A 1 195 ? 57.424 15.409 -109.398 1.00 87.56 195 GLU A CA 1
ATOM 1537 C C . GLU A 1 195 ? 58.365 14.418 -110.096 1.00 87.56 195 GLU A C 1
ATOM 1539 O O . GLU A 1 195 ? 58.765 14.622 -111.243 1.00 87.56 195 GLU A O 1
ATOM 1544 N N . LEU A 1 196 ? 58.705 13.306 -109.437 1.00 86.62 196 LEU A N 1
ATOM 1545 C CA . LEU A 1 196 ? 59.518 12.250 -110.038 1.00 86.62 196 LEU A CA 1
ATOM 1546 C C . LEU A 1 196 ? 58.806 11.597 -111.225 1.00 86.62 196 LEU A C 1
ATOM 1548 O O . LEU A 1 196 ? 59.448 11.346 -112.241 1.00 86.62 196 LEU A O 1
ATOM 1552 N N . ARG A 1 197 ? 57.493 11.352 -111.139 1.00 85.88 197 ARG A N 1
ATOM 1553 C CA . ARG A 1 197 ? 56.697 10.848 -112.269 1.00 85.88 197 ARG A CA 1
ATOM 1554 C C . ARG A 1 197 ? 56.689 11.828 -113.440 1.00 85.88 197 ARG A C 1
ATOM 1556 O O . ARG A 1 197 ? 56.823 11.383 -114.576 1.00 85.88 197 ARG A O 1
ATOM 1563 N N . GLU A 1 198 ? 56.581 13.130 -113.183 1.00 85.44 198 GLU A N 1
ATOM 1564 C CA . GLU A 1 198 ? 56.698 14.159 -114.226 1.00 85.44 198 GLU A CA 1
ATOM 1565 C C . GLU A 1 198 ? 58.089 14.144 -114.873 1.00 85.44 198 GLU A C 1
ATOM 1567 O O . GLU A 1 198 ? 58.193 14.087 -116.097 1.00 85.44 198 GLU A O 1
ATOM 1572 N N . ARG A 1 199 ? 59.160 14.063 -114.073 1.00 84.81 199 ARG A N 1
ATOM 1573 C CA . ARG A 1 199 ? 60.535 13.926 -114.583 1.00 84.81 199 ARG A CA 1
ATOM 1574 C C . ARG A 1 199 ? 60.746 12.655 -115.401 1.00 84.81 199 ARG A C 1
ATOM 1576 O O . ARG A 1 199 ? 61.436 12.694 -116.414 1.00 84.81 199 ARG A O 1
ATOM 1583 N N . VAL A 1 200 ? 60.181 11.525 -114.974 1.00 84.19 200 VAL A N 1
ATOM 1584 C CA . VAL A 1 200 ? 60.230 10.267 -115.737 1.00 84.19 200 VAL A CA 1
ATOM 1585 C C . VAL A 1 200 ? 59.495 10.430 -117.064 1.00 84.19 200 VAL A C 1
ATOM 1587 O O . VAL A 1 200 ? 60.052 10.070 -118.094 1.00 84.19 200 VAL A O 1
ATOM 1590 N N . ALA A 1 201 ? 58.307 11.039 -117.070 1.00 84.12 201 ALA A N 1
ATOM 1591 C CA . ALA A 1 201 ? 57.573 11.316 -118.303 1.00 84.12 201 ALA A CA 1
ATOM 1592 C C . ALA A 1 201 ? 58.354 12.248 -119.250 1.00 84.12 201 ALA A C 1
ATOM 1594 O O . ALA A 1 201 ? 58.339 12.052 -120.466 1.00 84.12 201 ALA A O 1
ATOM 1595 N N . ASP A 1 202 ? 59.070 13.241 -118.721 1.00 84.06 202 ASP A N 1
ATOM 1596 C CA . ASP A 1 202 ? 59.941 14.104 -119.522 1.00 84.06 202 ASP A CA 1
ATOM 1597 C C . ASP A 1 202 ? 61.179 13.364 -120.047 1.00 84.06 202 ASP A C 1
ATOM 1599 O O . ASP A 1 202 ? 61.531 13.529 -121.216 1.00 84.06 202 ASP A O 1
ATOM 1603 N N . ASN A 1 203 ? 61.784 12.477 -119.252 1.00 82.25 203 ASN A N 1
ATOM 1604 C CA . ASN A 1 203 ? 62.847 11.582 -119.715 1.00 82.25 203 ASN A CA 1
ATOM 1605 C C . ASN A 1 203 ? 62.358 10.625 -120.808 1.00 82.25 203 ASN A C 1
ATOM 1607 O O . ASN A 1 203 ? 63.072 10.402 -121.779 1.00 82.25 203 ASN A O 1
ATOM 1611 N N . GLU A 1 204 ? 61.141 10.088 -120.705 1.00 81.06 204 GLU A N 1
ATOM 1612 C CA . GLU A 1 204 ? 60.542 9.271 -121.764 1.00 81.06 204 GLU A CA 1
ATOM 1613 C C . GLU A 1 204 ? 60.340 10.078 -123.053 1.00 81.06 204 GLU A C 1
ATOM 1615 O O . GLU A 1 204 ? 60.608 9.570 -124.143 1.00 81.06 204 GLU A O 1
ATOM 1620 N N . LYS A 1 205 ? 59.905 11.345 -122.962 1.00 82.12 205 LYS A N 1
ATOM 1621 C CA . LYS A 1 205 ? 59.830 12.242 -124.130 1.00 82.12 205 LYS A CA 1
ATOM 1622 C C . LYS A 1 205 ? 61.215 12.502 -124.724 1.00 82.12 205 LYS A C 1
ATOM 1624 O O . LYS A 1 205 ? 61.353 12.466 -125.944 1.00 82.12 205 LYS A O 1
ATOM 1629 N N . MET A 1 206 ? 62.231 12.742 -123.890 1.00 79.38 206 MET A N 1
ATOM 1630 C CA . MET A 1 206 ? 63.618 12.880 -124.345 1.00 79.38 206 MET A CA 1
ATOM 1631 C C . MET A 1 206 ? 64.117 11.594 -125.008 1.00 79.38 206 MET A C 1
ATOM 1633 O O . MET A 1 206 ? 64.729 11.675 -126.064 1.00 79.38 206 MET A O 1
ATOM 1637 N N . GLY A 1 207 ? 63.793 10.419 -124.463 1.00 76.94 207 GLY A N 1
ATOM 1638 C CA . GLY A 1 207 ? 64.098 9.122 -125.068 1.00 76.94 207 GLY A CA 1
ATOM 1639 C C . GLY A 1 207 ? 63.480 8.968 -126.460 1.00 76.94 207 GLY A C 1
ATOM 1640 O O . GLY A 1 207 ? 64.190 8.650 -127.408 1.00 76.94 207 GLY A O 1
ATOM 1641 N N . ARG A 1 208 ? 62.193 9.307 -126.628 1.00 79.62 208 ARG A N 1
ATOM 1642 C CA . ARG A 1 208 ? 61.547 9.335 -127.959 1.00 79.62 208 ARG A CA 1
ATOM 1643 C C . ARG A 1 208 ? 62.213 10.332 -128.909 1.00 79.62 208 ARG A C 1
ATOM 1645 O O . ARG A 1 208 ? 62.349 10.052 -130.094 1.00 79.62 208 ARG A O 1
ATOM 1652 N N . ARG A 1 209 ? 62.640 11.491 -128.398 1.00 81.12 209 ARG A N 1
ATOM 1653 C CA . ARG A 1 209 ? 63.352 12.508 -129.183 1.00 81.12 209 ARG A CA 1
ATOM 1654 C C . ARG A 1 209 ? 64.734 12.029 -129.619 1.00 81.12 209 ARG A C 1
ATOM 1656 O O . ARG A 1 209 ? 65.143 12.322 -130.735 1.00 81.12 209 ARG A O 1
ATOM 1663 N N . ILE A 1 210 ? 65.436 11.299 -128.756 1.00 79.44 210 ILE A N 1
ATOM 1664 C CA . ILE A 1 210 ? 66.706 10.651 -129.085 1.00 79.44 210 ILE A CA 1
ATOM 1665 C C . ILE A 1 210 ? 66.473 9.597 -130.170 1.00 79.44 210 ILE A C 1
ATOM 1667 O O . ILE A 1 210 ? 67.167 9.645 -131.174 1.00 79.44 210 ILE A O 1
ATOM 1671 N N . GLU A 1 211 ? 65.451 8.741 -130.057 1.00 79.94 211 GLU A N 1
ATOM 1672 C CA . GLU A 1 211 ? 65.105 7.783 -131.124 1.00 79.94 211 GLU A CA 1
ATOM 1673 C C . GLU A 1 211 ? 64.761 8.468 -132.463 1.00 79.94 211 GLU A C 1
ATOM 1675 O O . GLU A 1 211 ? 65.119 7.968 -133.532 1.00 79.94 211 GLU A O 1
ATOM 1680 N N . GLU A 1 212 ? 64.053 9.605 -132.442 1.00 78.81 212 GLU A N 1
ATOM 1681 C CA . GLU A 1 212 ? 63.796 10.418 -133.642 1.00 78.81 212 GLU A CA 1
ATOM 1682 C C . GLU A 1 212 ? 65.098 10.950 -134.247 1.00 78.81 212 GLU A C 1
ATOM 1684 O O . GLU A 1 212 ? 65.339 10.768 -135.440 1.00 78.81 212 GLU A O 1
ATOM 1689 N N . LEU A 1 213 ? 65.956 11.555 -133.423 1.00 77.31 213 LEU A N 1
ATOM 1690 C CA . LEU A 1 213 ? 67.254 12.080 -133.843 1.00 77.31 213 LEU A CA 1
ATOM 1691 C C . LEU A 1 213 ? 68.185 10.975 -134.353 1.00 77.31 213 LEU A C 1
ATOM 1693 O O . LEU A 1 213 ? 68.910 11.194 -135.315 1.00 77.31 213 LEU A O 1
ATOM 1697 N N . GLU A 1 214 ? 68.152 9.778 -133.769 1.00 79.38 214 GLU A N 1
ATOM 1698 C CA . GLU A 1 214 ? 68.898 8.611 -134.249 1.00 79.38 214 GLU A CA 1
ATOM 1699 C C . GLU A 1 214 ? 68.392 8.147 -135.620 1.00 79.38 214 GLU A C 1
ATOM 1701 O O . GLU A 1 214 ? 69.195 7.819 -136.497 1.00 79.38 214 GLU A O 1
ATOM 1706 N N . LYS A 1 215 ? 67.073 8.171 -135.861 1.00 79.69 215 LYS A N 1
ATOM 1707 C CA . LYS A 1 215 ? 66.503 7.903 -137.194 1.00 79.69 215 LYS A CA 1
ATOM 1708 C C . LYS A 1 215 ? 66.898 8.976 -138.207 1.00 79.69 215 LYS A C 1
ATOM 1710 O O . LYS A 1 215 ? 67.223 8.636 -139.347 1.00 79.69 215 LYS A O 1
ATOM 1715 N N . GLU A 1 216 ? 66.895 10.248 -137.814 1.00 77.38 216 GLU A N 1
ATOM 1716 C CA . GLU A 1 216 ? 67.368 11.357 -138.649 1.00 77.38 216 GLU A CA 1
ATOM 1717 C C . GLU A 1 216 ? 68.867 11.231 -138.948 1.00 77.38 216 GLU A C 1
ATOM 1719 O O . GLU A 1 216 ? 69.274 11.366 -140.105 1.00 77.38 216 GLU A O 1
ATOM 1724 N N . LEU A 1 217 ? 69.687 10.879 -137.956 1.00 76.25 217 LEU A N 1
ATOM 1725 C CA . LEU A 1 217 ? 71.117 10.633 -138.117 1.00 76.25 217 LEU A CA 1
ATOM 1726 C C . LEU A 1 217 ? 71.361 9.460 -139.072 1.00 76.25 217 LEU A C 1
ATOM 1728 O O . LEU A 1 217 ? 72.094 9.602 -140.042 1.00 76.25 217 LEU A O 1
ATOM 1732 N N . ALA A 1 218 ? 70.659 8.341 -138.900 1.00 74.62 218 ALA A N 1
ATOM 1733 C CA . ALA A 1 218 ? 70.734 7.216 -139.830 1.00 74.62 218 ALA A CA 1
ATOM 1734 C C . ALA A 1 218 ? 70.293 7.607 -141.255 1.00 74.62 218 ALA A C 1
ATOM 1736 O O . ALA A 1 218 ? 70.837 7.108 -142.244 1.00 74.62 218 ALA A O 1
ATOM 1737 N N . SER A 1 219 ? 69.313 8.507 -141.395 1.00 72.88 219 SER A N 1
ATOM 1738 C CA . SER A 1 219 ? 68.895 9.024 -142.703 1.00 72.88 219 SER A CA 1
ATOM 1739 C C . SER A 1 219 ? 69.951 9.938 -143.334 1.00 72.88 219 SER A C 1
ATOM 1741 O O . SER A 1 219 ? 70.225 9.822 -144.529 1.00 72.88 219 SER A O 1
ATOM 1743 N N . THR A 1 220 ? 70.601 10.787 -142.536 1.00 73.50 220 THR A N 1
ATOM 1744 C CA . THR A 1 220 ? 71.659 11.693 -142.993 1.00 73.50 220 THR A CA 1
ATOM 1745 C C . THR A 1 220 ? 72.945 10.935 -143.288 1.00 73.50 220 THR A C 1
ATOM 1747 O O . THR A 1 220 ? 73.578 11.215 -144.295 1.00 73.50 220 THR A O 1
ATOM 1750 N N . GLU A 1 221 ? 73.290 9.897 -142.526 1.00 71.25 221 GLU A N 1
ATOM 1751 C CA . GLU A 1 221 ? 74.374 8.965 -142.848 1.00 71.25 221 GLU A CA 1
ATOM 1752 C C . GLU A 1 221 ? 74.117 8.219 -144.162 1.00 71.25 221 GLU A C 1
ATOM 1754 O O . GLU A 1 221 ? 75.032 8.070 -144.976 1.00 71.25 221 GLU A O 1
ATOM 1759 N N . ARG A 1 222 ? 72.873 7.789 -144.429 1.00 69.62 222 ARG A N 1
ATOM 1760 C CA . ARG A 1 222 ? 72.499 7.232 -145.743 1.00 69.62 222 ARG A CA 1
ATOM 1761 C C . ARG A 1 222 ? 72.687 8.260 -146.853 1.00 69.62 222 ARG A C 1
ATOM 1763 O O . ARG A 1 222 ? 73.326 7.935 -147.850 1.00 69.62 222 ARG A O 1
ATOM 1770 N N . GLN A 1 223 ? 72.204 9.489 -146.670 1.00 67.44 223 GLN A N 1
ATOM 1771 C CA . GLN A 1 223 ? 72.385 10.578 -147.637 1.00 67.44 223 GLN A CA 1
ATOM 1772 C C . GLN A 1 223 ? 73.866 10.917 -147.852 1.00 67.44 223 GLN A C 1
ATOM 1774 O O . GLN A 1 223 ? 74.298 11.125 -148.983 1.00 67.44 223 GLN A O 1
ATOM 1779 N N . LEU A 1 224 ? 74.677 10.921 -146.794 1.00 70.38 224 LEU A N 1
ATOM 1780 C CA . LEU A 1 224 ? 76.106 11.210 -146.856 1.00 70.38 224 LEU A CA 1
ATOM 1781 C C . LEU A 1 224 ? 76.865 10.090 -147.575 1.00 70.38 224 LEU A C 1
ATOM 1783 O O . LEU A 1 224 ? 77.756 10.376 -148.372 1.00 70.38 224 LEU A O 1
ATOM 1787 N N . ASN A 1 225 ? 76.472 8.829 -147.374 1.00 65.69 225 ASN A N 1
ATOM 1788 C CA . ASN A 1 225 ? 76.966 7.689 -148.149 1.00 65.69 225 ASN A CA 1
ATOM 1789 C C . ASN A 1 225 ? 76.533 7.759 -149.623 1.00 65.69 225 ASN A C 1
ATOM 1791 O O . ASN A 1 225 ? 77.317 7.428 -150.514 1.00 65.69 225 ASN A O 1
ATOM 1795 N N . GLU A 1 226 ? 75.331 8.259 -149.906 1.00 65.19 226 GLU A N 1
ATOM 1796 C CA . GLU A 1 226 ? 74.837 8.493 -151.264 1.00 65.19 226 GLU A CA 1
ATOM 1797 C C . GLU A 1 226 ? 75.629 9.607 -151.973 1.00 65.19 226 GLU A C 1
ATOM 1799 O O . GLU A 1 226 ? 76.049 9.442 -153.123 1.00 65.19 226 GLU A O 1
ATOM 1804 N N . VAL A 1 227 ? 75.935 10.699 -151.264 1.00 63.09 227 VAL A N 1
ATOM 1805 C CA . VAL A 1 227 ? 76.805 11.793 -151.727 1.00 63.09 227 VAL A CA 1
ATOM 1806 C C . VAL A 1 227 ? 78.246 11.315 -151.897 1.00 63.09 227 VAL A C 1
ATOM 1808 O O . VAL A 1 227 ? 78.856 11.622 -152.919 1.00 63.09 227 VAL A O 1
ATOM 1811 N N . ARG A 1 228 ? 78.777 10.494 -150.983 1.00 61.34 228 ARG A N 1
ATOM 1812 C CA . ARG A 1 228 ? 80.079 9.823 -151.153 1.00 61.34 228 ARG A CA 1
ATOM 1813 C C . ARG A 1 228 ? 80.096 8.965 -152.415 1.00 61.34 228 ARG A C 1
ATOM 1815 O O . ARG A 1 228 ? 81.055 9.039 -153.174 1.00 61.34 228 ARG A O 1
ATOM 1822 N N . SER A 1 229 ? 79.019 8.226 -152.692 1.00 60.59 229 SER A N 1
ATOM 1823 C CA . SER A 1 229 ? 78.900 7.432 -153.921 1.00 60.59 229 SER A CA 1
ATOM 1824 C C . SER A 1 229 ? 78.870 8.304 -155.185 1.00 60.59 229 SER A C 1
ATOM 1826 O O . SER A 1 229 ? 79.449 7.927 -156.205 1.00 60.59 229 SER A O 1
ATOM 1828 N N . ARG A 1 230 ? 78.251 9.496 -155.120 1.00 58.75 230 ARG A N 1
ATOM 1829 C CA . ARG A 1 230 ? 78.251 10.487 -156.210 1.00 58.75 230 ARG A CA 1
ATOM 1830 C C . ARG A 1 230 ? 79.630 11.119 -156.409 1.00 58.75 230 ARG A C 1
ATOM 1832 O O . ARG A 1 230 ? 80.061 11.260 -157.548 1.00 58.75 230 ARG A O 1
ATOM 1839 N N . LEU A 1 231 ? 80.351 11.417 -155.330 1.00 56.00 231 LEU A N 1
ATOM 1840 C CA . LEU A 1 231 ? 81.725 11.930 -155.371 1.00 56.00 231 LEU A CA 1
ATOM 1841 C C . LEU A 1 231 ? 82.709 10.890 -155.931 1.00 56.00 231 LEU A C 1
ATOM 1843 O O . LEU A 1 231 ? 83.565 11.234 -156.739 1.00 56.00 231 LEU A O 1
ATOM 1847 N N . SER A 1 232 ? 82.531 9.604 -155.611 1.00 56.62 232 SER A N 1
ATOM 1848 C CA . SER A 1 232 ? 83.314 8.513 -156.212 1.00 56.62 232 SER A CA 1
ATOM 1849 C C . SER A 1 232 ? 83.031 8.287 -157.705 1.00 56.62 232 SER A C 1
ATOM 1851 O O . SER A 1 232 ? 83.864 7.690 -158.381 1.00 56.62 232 SER A O 1
ATOM 1853 N N . ARG A 1 233 ? 81.897 8.765 -158.243 1.00 58.28 233 ARG A N 1
ATOM 1854 C CA . ARG A 1 233 ? 81.594 8.720 -159.689 1.00 58.28 233 ARG A CA 1
ATOM 1855 C C . ARG A 1 233 ? 82.113 9.930 -160.472 1.00 58.28 233 ARG A C 1
ATOM 1857 O O . ARG A 1 233 ? 82.177 9.839 -161.687 1.00 58.28 233 ARG A O 1
ATOM 1864 N N . LEU A 1 234 ? 82.488 11.022 -159.803 1.00 54.34 234 LEU A N 1
ATOM 1865 C CA . LEU A 1 234 ? 83.082 12.220 -160.421 1.00 54.34 234 LEU A CA 1
ATOM 1866 C C . LEU A 1 234 ? 84.626 12.189 -160.445 1.00 54.34 234 LEU A C 1
ATOM 1868 O O . LEU A 1 234 ? 85.245 13.109 -160.967 1.00 54.34 234 LEU A O 1
ATOM 1872 N N . LEU A 1 235 ? 85.244 11.142 -159.882 1.00 48.09 235 LEU A N 1
ATOM 1873 C CA . LEU A 1 235 ? 86.699 10.922 -159.831 1.00 48.09 235 LEU A CA 1
ATOM 1874 C C . LEU A 1 235 ? 87.183 9.780 -160.761 1.00 48.09 235 LEU A C 1
ATOM 1876 O O . LEU A 1 235 ? 88.214 9.159 -160.505 1.00 48.09 235 LEU A O 1
ATOM 1880 N N . LYS A 1 236 ? 86.458 9.514 -161.852 1.00 49.59 236 LYS A N 1
ATOM 1881 C CA . LYS A 1 236 ? 86.902 8.744 -163.028 1.00 49.59 236 LYS A CA 1
ATOM 1882 C C . LYS A 1 236 ? 86.464 9.471 -164.290 1.00 49.59 236 LYS A C 1
ATOM 1884 O O . LYS A 1 236 ? 87.169 9.301 -165.305 1.00 49.59 236 LYS A O 1
#

pLDDT: mean 90.65, std 9.99, range [48.09, 98.5]